Protein AF-C3J8Z2-F1 (afdb_monomer)

Secondary structure (DSSP, 8-state):
-------------------------------------TTS--EES-SEEEEETT--EEEEEEES---EEEEESTTSEEEEE-TT-SEEEEEE-SSEEEEEEEE-TT--EEEEEEEEEPPPPPPPGGGGB-SSPBBTTSSSB-TT--TTTB-EE-HHHHHHHHSSEEETTEEEE---HHHHHHHH--TTS-EESSS-EEEEEEEEEEEETTEEEEEEEEEEE-SSSEEEEEEEETSTT-EEEEEEEEEEE-TTS-EEEEEEEEEEE--TT----TTTTTTSHHHHHS--TT-EEEEEE---EE-TTT-TTSEETTTTEEEEEEEEEEEETTEEEEEEEEEESSEEEEEE-S-TTSBEE---EE-

Mean predicted aligned error: 11.26 Å

Sequence (363 aa):
MTQISRKKMRALLGIIFLIFCGILCSCDRGKPTPNEDGDSVIVLSESEITIRMGKDVQISLLEGKIHSHQVEPLDILSVTYAPDSKVIDIHPMKVGQCKVLFFNKEGIPTELRVLVVKRTLQPTALEYIAPYNIAHDGVSFDKSGFPENSALFSWSEAKDRFSEITIEGQRWHLPTFKEWTAVASEFPNVVYYGKKDTLRTCYEQVVINGVTVEGASEFFNTTVGITYAVRFKDTDYYSAWRYSYERYKDKVHKFDSRLVITARPIDLDLAISAERDLTRTDFWEQSSNLSRTVELPATGCVKMADSPNDVFKRGASGFYWASDLYEIAGGSYPNIFYFNSMYILPSYYKLPNDKFAVRLFKN

Structure (mmCIF, N/CA/C/O backbone):
data_AF-C3J8Z2-F1
#
_entry.id   AF-C3J8Z2-F1
#
loop_
_atom_site.group_PDB
_atom_site.id
_atom_site.type_symbol
_atom_site.label_atom_id
_atom_site.label_alt_id
_atom_site.label_comp_id
_atom_site.label_asym_id
_atom_site.label_entity_id
_atom_site.label_seq_id
_atom_site.pdbx_PDB_ins_code
_atom_site.Cartn_x
_atom_site.Cartn_y
_atom_site.Cartn_z
_atom_site.occupancy
_atom_site.B_iso_or_equiv
_atom_site.auth_seq_id
_atom_site.auth_comp_id
_atom_site.auth_asym_id
_atom_site.auth_atom_id
_atom_site.pdbx_PDB_model_num
ATOM 1 N N . MET A 1 1 ? -31.518 49.351 15.854 1.00 33.62 1 MET A N 1
ATOM 2 C CA . MET A 1 1 ? -32.449 49.812 16.906 1.00 33.62 1 MET A CA 1
ATOM 3 C C . MET A 1 1 ? -33.397 48.650 17.201 1.00 33.62 1 MET A C 1
ATOM 5 O O . MET A 1 1 ? -34.015 48.185 16.259 1.00 33.62 1 MET A O 1
ATOM 9 N N . THR A 1 2 ? -33.274 47.917 18.318 1.00 30.59 2 THR A N 1
ATOM 10 C CA . THR A 1 2 ? -33.749 48.250 19.693 1.00 30.59 2 THR A CA 1
ATOM 11 C C . THR A 1 2 ? -35.285 48.367 19.763 1.00 30.59 2 THR A C 1
ATOM 13 O O . THR A 1 2 ? -35.843 49.097 18.960 1.00 30.59 2 THR A O 1
ATOM 16 N N . GLN A 1 3 ? -36.025 47.731 20.686 1.00 28.47 3 GLN A N 1
ATOM 17 C CA . GLN A 1 3 ? -35.638 46.943 21.872 1.00 28.47 3 GLN A CA 1
ATOM 18 C C . GLN A 1 3 ? -36.786 46.014 22.342 1.00 28.47 3 GLN A C 1
ATOM 20 O O . GLN A 1 3 ? -37.947 46.226 22.010 1.00 28.47 3 GLN A O 1
ATOM 25 N N . ILE A 1 4 ? -36.457 45.018 23.169 1.00 32.91 4 ILE A N 1
ATOM 26 C CA . ILE A 1 4 ? -37.393 44.156 23.920 1.00 32.91 4 ILE A CA 1
ATOM 27 C C . ILE A 1 4 ? -38.090 44.949 25.044 1.00 32.91 4 ILE A C 1
ATOM 29 O O . ILE A 1 4 ? -37.399 45.671 25.759 1.00 32.91 4 ILE A O 1
ATOM 33 N N . SER A 1 5 ? -39.382 44.703 25.330 1.00 31.56 5 SER A N 1
ATOM 34 C CA . SER A 1 5 ? -39.892 44.730 26.723 1.00 31.56 5 SER A CA 1
ATOM 35 C C . SER A 1 5 ? -41.248 44.028 26.932 1.00 31.56 5 SER A C 1
ATOM 37 O O . SER A 1 5 ? -42.201 44.230 26.188 1.00 31.56 5 SER A O 1
ATOM 39 N N . ARG A 1 6 ? -41.34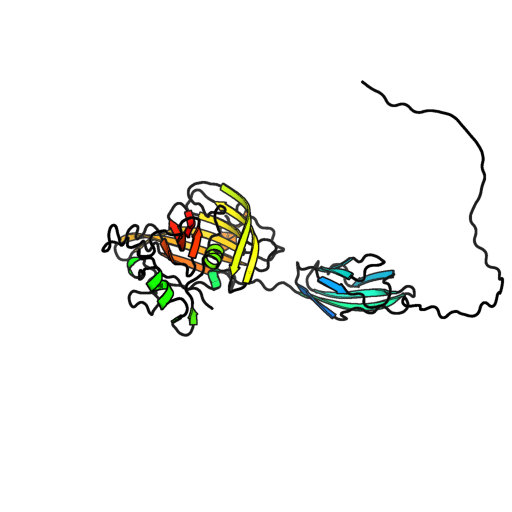2 43.237 28.011 1.00 31.83 6 ARG A N 1
ATOM 40 C CA . ARG A 1 6 ? -42.569 42.621 28.570 1.00 31.83 6 ARG A CA 1
ATOM 41 C C . ARG A 1 6 ? -43.274 43.598 29.531 1.00 31.83 6 ARG A C 1
ATOM 43 O O . ARG A 1 6 ? -42.544 44.270 30.258 1.00 31.83 6 ARG A O 1
ATOM 50 N N . LYS A 1 7 ? -44.611 43.500 29.733 1.00 30.66 7 LYS A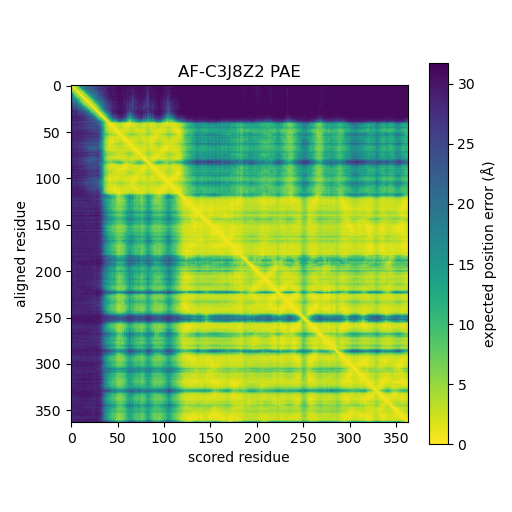 N 1
ATOM 51 C CA . LYS A 1 7 ? -45.252 43.282 31.077 1.00 30.66 7 LYS A CA 1
ATOM 52 C C . LYS A 1 7 ? -46.799 43.399 31.161 1.00 30.66 7 LYS A C 1
ATOM 54 O O . LYS A 1 7 ? -47.355 44.362 30.661 1.00 30.66 7 LYS A O 1
ATOM 59 N N . LYS A 1 8 ? -47.382 42.538 32.034 1.00 30.81 8 LYS A N 1
ATOM 60 C CA . LYS A 1 8 ? -48.656 42.647 32.824 1.00 30.81 8 LYS A CA 1
ATOM 61 C C . LYS A 1 8 ? -49.989 42.581 32.033 1.00 30.81 8 LYS A C 1
ATOM 63 O O . LYS A 1 8 ? -50.213 43.413 31.176 1.00 30.81 8 LYS A O 1
ATOM 68 N N . MET A 1 9 ? -50.934 41.664 32.300 1.00 27.33 9 MET A N 1
ATOM 69 C CA . MET A 1 9 ? -51.716 41.402 33.541 1.00 27.33 9 MET A CA 1
ATOM 70 C C . MET A 1 9 ? -52.273 39.946 33.546 1.00 27.33 9 MET A C 1
ATOM 72 O O . MET A 1 9 ? -52.472 39.396 32.474 1.00 27.33 9 MET A O 1
ATOM 76 N N . ARG A 1 10 ? -52.309 39.202 34.676 1.00 31.78 10 ARG A N 1
ATOM 77 C CA . ARG A 1 10 ? -53.434 39.011 35.653 1.00 31.78 10 ARG A CA 1
ATOM 78 C C . ARG A 1 10 ? -54.779 38.618 35.000 1.00 31.78 10 ARG A C 1
ATOM 80 O O . ARG A 1 10 ? -55.192 39.331 34.101 1.00 31.78 10 ARG A O 1
ATOM 87 N N . ALA A 1 11 ? -55.554 37.615 35.441 1.00 28.25 11 ALA A N 1
ATOM 88 C CA . ALA A 1 11 ? -55.462 36.580 36.502 1.00 28.25 11 ALA A CA 1
ATOM 89 C C . ALA A 1 11 ? -56.275 35.323 36.027 1.00 28.25 11 ALA A C 1
ATOM 91 O O . ALA A 1 11 ? -56.792 35.374 34.919 1.00 28.25 11 ALA A O 1
ATOM 92 N N . LEU A 1 12 ? -56.424 34.176 36.717 1.00 29.20 12 LEU A N 1
ATOM 93 C CA . LEU A 1 12 ? -57.155 33.984 37.987 1.00 29.20 12 LEU A CA 1
ATOM 94 C C . LEU A 1 12 ? -57.108 32.490 38.449 1.00 29.20 12 LEU A C 1
ATOM 96 O O . LEU A 1 12 ? -57.338 31.632 37.612 1.00 29.20 12 LEU A O 1
ATOM 100 N N . LEU A 1 13 ? -56.853 32.240 39.752 1.00 28.84 13 LEU A N 1
ATOM 101 C CA . LEU A 1 13 ? -57.129 31.053 40.628 1.00 28.84 13 LEU A CA 1
ATOM 102 C C . LEU A 1 13 ? -56.951 29.582 40.114 1.00 28.84 13 LEU A C 1
ATOM 104 O O . LEU A 1 13 ? -57.392 29.238 39.031 1.00 28.84 13 LEU A O 1
ATOM 108 N N . GLY A 1 14 ? -56.433 28.614 40.899 1.00 27.58 14 GLY A N 1
ATOM 109 C CA . GLY A 1 14 ? -55.800 28.676 42.233 1.00 27.58 14 GLY A CA 1
ATOM 110 C C . GLY A 1 14 ? -55.506 27.304 42.910 1.00 27.58 14 GLY A C 1
ATOM 111 O O . GLY A 1 14 ? -56.144 26.318 42.572 1.00 27.58 14 GLY A O 1
ATOM 112 N N . ILE A 1 15 ? -54.607 27.327 43.924 1.00 33.41 15 ILE A N 1
ATOM 113 C CA . ILE A 1 15 ? -54.641 26.573 45.223 1.00 33.41 15 ILE A CA 1
ATOM 114 C C . ILE A 1 15 ? -54.224 25.057 45.186 1.00 33.41 15 ILE A C 1
ATOM 116 O O . ILE A 1 15 ? -54.921 24.262 44.581 1.00 33.41 15 ILE A O 1
ATOM 120 N N . ILE A 1 16 ? -53.028 24.608 45.655 1.00 32.94 16 ILE A N 1
ATOM 121 C CA . ILE A 1 16 ? -52.527 24.341 47.057 1.00 32.94 16 ILE A CA 1
ATOM 122 C C . ILE A 1 16 ? -53.012 22.960 47.621 1.00 32.94 16 ILE A C 1
ATOM 124 O O . ILE A 1 16 ? -54.208 22.719 47.549 1.00 32.94 16 ILE A O 1
ATOM 128 N N . PHE A 1 17 ? -52.222 22.015 48.203 1.00 28.80 17 PHE A N 1
ATOM 129 C CA . PHE A 1 17 ? -50.785 21.941 48.613 1.00 28.80 17 PHE A CA 1
ATOM 130 C C . PHE A 1 17 ? -50.230 20.490 48.869 1.00 28.80 17 PHE A C 1
ATOM 132 O O . PHE A 1 17 ? -50.990 19.533 48.870 1.00 28.80 17 PHE A O 1
ATOM 139 N N . LEU A 1 18 ? -48.907 20.389 49.137 1.00 29.77 18 LEU A N 1
ATOM 140 C CA . LEU A 1 18 ? -48.082 19.393 49.897 1.00 29.77 18 LEU A CA 1
ATOM 141 C C . LEU A 1 18 ? -48.416 17.875 50.056 1.00 29.77 18 LEU A C 1
ATOM 143 O O . LEU A 1 18 ? -49.373 17.477 50.707 1.00 29.77 18 LEU A O 1
ATOM 147 N N . ILE A 1 19 ? -47.424 17.065 49.646 1.00 33.97 19 ILE A N 1
ATOM 148 C CA . ILE A 1 19 ? -46.736 15.926 50.324 1.00 33.97 19 ILE A CA 1
ATOM 149 C C . ILE A 1 19 ? -47.204 15.524 51.751 1.00 33.97 19 ILE A C 1
ATOM 151 O O . ILE A 1 19 ? -47.049 16.328 52.667 1.00 33.97 19 ILE A O 1
ATOM 155 N N . PHE A 1 20 ? -47.535 14.233 51.973 1.00 27.48 20 PHE A N 1
ATOM 156 C CA . PHE A 1 20 ? -46.858 13.336 52.952 1.00 27.48 20 PHE A CA 1
ATOM 157 C C . PHE A 1 20 ? -47.249 11.845 52.804 1.00 27.48 20 PHE A C 1
ATOM 159 O O . PHE A 1 20 ? -48.304 11.518 52.268 1.00 27.48 20 PHE A O 1
ATOM 166 N N . CYS A 1 21 ? -46.382 10.938 53.276 1.00 29.06 21 CYS A N 1
ATOM 167 C CA . CYS A 1 21 ? -46.578 9.479 53.271 1.00 29.06 21 CYS A CA 1
ATOM 168 C C . CYS A 1 21 ? -47.616 8.995 54.304 1.00 29.06 21 CYS A C 1
ATOM 170 O O . CYS A 1 21 ? -47.719 9.570 55.385 1.00 29.06 21 CYS A O 1
ATOM 172 N N . GLY A 1 22 ? -48.270 7.854 54.045 1.00 27.06 22 GLY A N 1
ATOM 173 C CA . GLY A 1 22 ? -49.059 7.138 55.058 1.00 27.06 22 GLY A CA 1
ATOM 174 C C . GLY A 1 22 ? -49.849 5.949 54.503 1.00 27.06 22 GLY A C 1
ATOM 175 O O . GLY A 1 22 ? -50.808 6.133 53.763 1.00 27.06 22 GLY A O 1
ATOM 176 N N . ILE A 1 23 ? -49.449 4.730 54.870 1.00 35.28 23 ILE A N 1
ATOM 177 C CA . ILE A 1 23 ? -50.146 3.473 54.545 1.00 35.28 23 ILE A CA 1
ATOM 178 C C . ILE A 1 23 ? -51.512 3.430 55.246 1.00 35.28 23 ILE A C 1
ATOM 180 O O . ILE A 1 23 ? -51.562 3.696 56.443 1.00 35.28 23 ILE A O 1
ATOM 184 N N . LEU A 1 24 ? -52.569 2.974 54.559 1.00 28.28 24 LEU A N 1
ATOM 185 C CA . LEU A 1 24 ? -53.596 2.094 55.143 1.00 28.28 24 LEU A CA 1
ATOM 186 C C . LEU A 1 24 ? -54.423 1.383 54.057 1.00 28.28 24 LEU A C 1
ATOM 188 O O . LEU A 1 24 ? -54.557 1.860 52.933 1.00 28.28 24 LEU A O 1
ATOM 192 N N . CYS A 1 25 ? -54.912 0.192 54.395 1.00 29.77 25 CYS A N 1
ATOM 193 C CA . CYS A 1 25 ? -55.429 -0.798 53.454 1.00 29.77 25 CYS A CA 1
ATOM 194 C C . CYS A 1 25 ? -56.763 -0.413 52.796 1.00 29.77 25 CYS A C 1
ATOM 196 O O . CYS A 1 25 ? -57.687 0.032 53.472 1.00 29.77 25 CYS A O 1
ATOM 198 N N . SER A 1 26 ? -56.930 -0.806 51.532 1.00 27.75 26 SER A N 1
ATOM 199 C CA . SER A 1 26 ? -58.215 -1.318 51.052 1.00 27.75 26 SER A CA 1
ATOM 200 C C . SER A 1 26 ? -57.968 -2.589 50.248 1.00 27.75 26 SER A C 1
ATOM 202 O O . SER A 1 26 ? -57.207 -2.584 49.282 1.00 27.75 26 SER A O 1
ATOM 204 N N . CYS A 1 27 ? -58.563 -3.694 50.689 1.00 31.28 27 CYS A N 1
ATOM 205 C CA . CYS A 1 27 ? -58.529 -4.950 49.957 1.00 31.28 27 CYS A CA 1
ATOM 206 C C . CYS A 1 27 ? -59.578 -4.903 48.849 1.00 31.28 27 CYS A C 1
ATOM 208 O O . CYS A 1 27 ? -60.759 -4.763 49.161 1.00 31.28 27 CYS A O 1
ATOM 210 N N . ASP A 1 28 ? -59.186 -5.174 47.607 1.00 30.66 28 ASP A N 1
ATOM 211 C CA . ASP A 1 28 ? -60.115 -5.801 46.671 1.00 30.66 28 ASP A CA 1
ATOM 212 C C . ASP A 1 28 ? -59.445 -6.973 45.947 1.00 30.66 28 ASP A C 1
ATOM 214 O O . ASP A 1 28 ? -58.302 -6.892 45.492 1.00 30.66 28 ASP A O 1
ATOM 218 N N . ARG A 1 29 ? -60.145 -8.108 45.904 1.00 38.06 29 ARG A N 1
ATOM 219 C CA . ARG A 1 29 ? -59.649 -9.369 45.340 1.00 38.06 29 ARG A CA 1
ATOM 220 C C . ARG A 1 29 ? -60.007 -9.448 43.859 1.00 38.06 29 ARG A C 1
ATOM 222 O O . ARG A 1 29 ? -60.793 -10.296 43.437 1.00 38.06 29 ARG A O 1
ATOM 229 N N . GLY A 1 30 ? -59.358 -8.607 43.059 1.00 33.12 30 GLY A N 1
ATOM 230 C CA . GLY A 1 30 ? -59.193 -8.888 41.635 1.00 33.12 30 GLY A CA 1
ATOM 231 C C . GLY A 1 30 ? -58.357 -10.159 41.459 1.00 33.12 30 GLY A C 1
ATOM 232 O O . GLY A 1 30 ? -57.311 -10.306 42.090 1.00 33.12 30 GLY A O 1
ATOM 233 N N . LYS A 1 31 ? -58.819 -11.103 40.629 1.00 32.78 31 LYS A N 1
ATOM 234 C CA . LYS A 1 31 ? -58.014 -12.277 40.245 1.00 32.78 31 LYS A CA 1
ATOM 235 C C . LYS A 1 31 ? -56.686 -11.793 39.645 1.00 32.78 31 LYS A C 1
ATOM 237 O O . LYS A 1 31 ? -56.739 -10.866 38.836 1.00 32.78 31 LYS A O 1
ATOM 242 N N . PRO A 1 32 ? -55.539 -12.432 39.935 1.00 33.38 32 PRO A N 1
ATOM 243 C CA . PRO A 1 32 ? -54.343 -12.174 39.156 1.00 33.38 32 PRO A CA 1
ATOM 244 C C . PRO A 1 32 ? -54.605 -12.650 37.724 1.00 33.38 32 PRO A C 1
ATOM 246 O O . PRO A 1 32 ? -54.663 -13.849 37.448 1.00 33.38 32 PRO A O 1
ATOM 249 N N . THR A 1 33 ? -54.762 -11.702 36.802 1.00 38.16 33 THR A N 1
ATOM 250 C CA . THR A 1 33 ? -54.244 -11.906 35.451 1.00 38.16 33 THR A CA 1
ATOM 251 C C . THR A 1 33 ? -52.778 -12.307 35.595 1.00 38.16 33 THR A C 1
ATOM 253 O O . THR A 1 33 ? -52.087 -11.699 36.420 1.00 38.16 33 THR A O 1
ATOM 256 N N . PRO A 1 34 ? -52.282 -13.315 34.860 1.00 35.78 34 PRO A N 1
ATOM 257 C CA . PRO A 1 34 ? -50.853 -13.562 34.845 1.00 35.78 34 PRO A CA 1
ATOM 258 C C . PRO A 1 34 ? -50.188 -12.284 34.330 1.00 35.78 34 PRO A C 1
ATOM 260 O O . PRO A 1 34 ? -50.445 -11.870 33.200 1.00 35.78 34 PRO A O 1
ATOM 263 N N . ASN A 1 35 ? -49.370 -11.638 35.164 1.00 39.84 35 ASN A N 1
ATOM 264 C CA . ASN A 1 35 ? -48.375 -10.729 34.623 1.00 39.84 35 ASN A CA 1
ATOM 265 C C . ASN A 1 35 ? -47.487 -11.595 33.730 1.00 39.84 35 ASN A C 1
ATOM 267 O O . ASN A 1 35 ? -46.798 -12.489 34.226 1.00 39.84 35 ASN A O 1
ATOM 271 N N . GLU A 1 36 ? -47.493 -11.317 32.431 1.00 45.09 36 GLU A N 1
ATOM 272 C CA . GLU A 1 36 ? -46.404 -11.697 31.537 1.00 45.09 36 GLU A CA 1
ATOM 273 C C . GLU A 1 36 ? -45.188 -10.842 31.921 1.00 45.09 36 GLU A C 1
ATOM 275 O O . GLU A 1 36 ? -44.833 -9.878 31.247 1.00 45.09 36 GLU A O 1
ATOM 280 N N . ASP A 1 37 ? -44.605 -11.139 33.087 1.00 51.03 37 ASP A N 1
ATOM 281 C CA . ASP A 1 37 ? -43.550 -10.340 33.706 1.00 51.03 37 ASP A CA 1
ATOM 282 C C . ASP A 1 37 ? -42.183 -10.675 33.094 1.00 51.03 37 ASP A C 1
ATOM 284 O O . ASP A 1 37 ? -41.262 -11.183 33.743 1.00 51.03 37 ASP A O 1
ATOM 288 N N . GLY A 1 38 ? -42.074 -10.400 31.791 1.00 54.38 38 GLY A N 1
ATOM 289 C CA . GLY A 1 38 ? -40.869 -10.588 30.985 1.00 54.38 38 GLY A CA 1
ATOM 290 C C . GLY A 1 38 ? -39.671 -9.751 31.444 1.00 54.38 38 GLY A C 1
ATOM 291 O O . GLY A 1 38 ? -38.575 -9.965 30.946 1.00 54.38 38 GLY A O 1
ATOM 292 N N . ASP A 1 39 ? -39.855 -8.849 32.414 1.00 61.91 39 ASP A N 1
ATOM 293 C CA . ASP A 1 39 ? -38.800 -8.051 33.053 1.00 61.91 39 ASP A CA 1
ATOM 294 C C . ASP A 1 39 ? -38.027 -8.816 34.150 1.00 61.91 39 ASP A C 1
ATOM 296 O O . ASP A 1 39 ? -37.066 -8.285 34.711 1.00 61.91 39 ASP A O 1
ATOM 300 N N . SER A 1 40 ? -38.436 -10.044 34.488 1.00 70.31 40 SER A N 1
ATOM 301 C CA . SER A 1 40 ? -37.844 -10.828 35.585 1.00 70.31 40 SER A CA 1
ATOM 302 C C . SER A 1 40 ? -36.481 -11.457 35.257 1.00 70.31 40 SER A C 1
ATOM 304 O O . SER A 1 40 ? -35.662 -11.610 36.162 1.00 70.31 40 SER A O 1
ATOM 306 N N . VAL A 1 41 ? -36.175 -11.764 33.992 1.00 87.06 41 VAL A N 1
ATOM 307 C CA . VAL A 1 41 ? -34.903 -12.400 33.589 1.00 87.06 41 VAL A CA 1
ATOM 308 C C . VAL A 1 41 ? -34.272 -11.637 32.428 1.00 87.06 41 VAL A C 1
ATOM 310 O O . VAL A 1 41 ? -34.895 -11.473 31.387 1.00 87.06 41 VAL A O 1
ATOM 313 N N . ILE A 1 42 ? -33.026 -11.187 32.597 1.00 92.00 42 ILE A N 1
ATOM 314 C CA . ILE A 1 42 ? -32.207 -10.633 31.509 1.00 92.00 42 ILE A CA 1
ATOM 315 C C . ILE A 1 42 ? -31.508 -11.801 30.812 1.00 92.00 42 ILE A C 1
ATOM 317 O O . ILE A 1 42 ? -30.798 -12.573 31.453 1.00 92.00 42 ILE A O 1
ATOM 321 N N . VAL A 1 43 ? -31.675 -11.909 29.495 1.00 93.50 43 VAL A N 1
ATOM 322 C CA . VAL A 1 43 ? -30.958 -12.886 28.665 1.00 93.50 43 VAL A CA 1
ATOM 323 C C . VAL A 1 43 ? -30.170 -12.133 27.602 1.00 93.50 43 VAL A C 1
ATOM 325 O O . VAL A 1 43 ? -30.741 -11.420 26.779 1.00 93.50 43 VAL A O 1
ATOM 328 N N . LEU A 1 44 ? -28.848 -12.286 27.621 1.00 95.25 44 LEU A N 1
ATOM 329 C CA . LEU A 1 44 ? -27.936 -11.710 26.633 1.00 95.25 44 LEU A CA 1
ATOM 330 C C . LEU A 1 44 ? -27.675 -12.708 25.499 1.00 95.25 44 LEU A C 1
ATOM 332 O O . LEU A 1 44 ? -27.745 -13.918 25.706 1.00 95.25 44 LEU A O 1
ATOM 336 N N . SER A 1 45 ? -27.316 -12.211 24.313 1.00 94.94 45 SER A N 1
ATOM 337 C CA . SER A 1 45 ? -26.860 -13.058 23.203 1.00 94.94 45 SER A CA 1
ATOM 338 C C . SER A 1 45 ? -25.533 -13.757 23.488 1.00 94.94 45 SER A C 1
ATOM 340 O O . SER A 1 45 ? -25.273 -14.809 22.922 1.00 94.94 45 SER A O 1
ATOM 342 N N . GLU A 1 46 ? -24.711 -13.174 24.362 1.00 95.06 46 GLU A N 1
ATOM 343 C CA . GLU A 1 46 ? -23.387 -13.665 24.739 1.00 95.06 46 GLU A CA 1
ATOM 344 C C . GLU A 1 46 ? -23.222 -13.580 26.260 1.00 95.06 46 GLU A C 1
ATOM 346 O O . GLU A 1 46 ? -23.645 -12.601 26.876 1.00 95.06 46 GLU A O 1
ATOM 351 N N . SER A 1 47 ? -22.569 -14.575 26.868 1.00 93.12 47 SER A N 1
ATOM 352 C CA . SER A 1 47 ? -22.140 -14.520 28.281 1.00 93.12 47 SER A CA 1
ATOM 353 C C . SER A 1 47 ? -20.652 -14.191 28.443 1.00 93.12 47 SER A C 1
ATOM 355 O O . SER A 1 47 ? -20.207 -13.819 29.531 1.00 93.12 47 SER A O 1
ATOM 357 N N . GLU A 1 48 ? -19.877 -14.286 27.360 1.00 96.88 48 GLU A N 1
ATOM 358 C CA . GLU A 1 48 ? -18.452 -13.979 27.335 1.00 96.88 48 GLU A CA 1
ATOM 359 C C . GLU A 1 48 ? -18.033 -13.482 25.948 1.00 96.88 48 GLU A C 1
ATOM 361 O O . GLU A 1 48 ? -18.341 -14.117 24.944 1.00 96.88 48 GLU A O 1
ATOM 366 N N . ILE A 1 49 ? -17.323 -12.353 25.883 1.00 96.12 49 ILE A N 1
ATOM 367 C CA . ILE A 1 49 ? -16.844 -11.762 24.625 1.00 96.12 49 ILE A CA 1
ATOM 368 C C . ILE A 1 49 ? -15.377 -11.331 24.718 1.00 96.12 49 ILE A C 1
ATOM 370 O O . ILE A 1 49 ? -14.887 -10.902 25.764 1.00 96.12 49 ILE A O 1
ATOM 374 N N . THR A 1 50 ? -14.670 -11.400 23.588 1.00 94.50 50 THR A N 1
ATOM 375 C CA . THR A 1 50 ? -13.333 -10.809 23.433 1.00 94.50 50 THR A CA 1
ATOM 376 C C . THR A 1 50 ? -13.407 -9.611 22.493 1.00 94.50 50 THR A C 1
ATOM 378 O O . THR A 1 50 ? -13.747 -9.755 21.320 1.00 94.50 50 THR A O 1
ATOM 381 N N . ILE A 1 51 ? -13.061 -8.430 23.000 1.00 90.69 51 ILE A N 1
ATOM 382 C CA . ILE A 1 51 ? -13.089 -7.161 22.267 1.00 90.69 51 ILE A CA 1
ATOM 383 C C . ILE A 1 51 ? -11.655 -6.757 21.913 1.00 90.69 51 ILE A C 1
ATOM 385 O O . ILE A 1 51 ? -10.743 -6.888 22.729 1.00 90.69 51 ILE A O 1
ATOM 389 N N . ARG A 1 52 ? -11.430 -6.245 20.699 1.00 87.25 52 ARG A N 1
ATOM 390 C CA . ARG A 1 52 ? -10.142 -5.640 20.324 1.00 87.25 52 ARG A CA 1
ATOM 391 C C . ARG A 1 52 ? -10.154 -4.157 20.671 1.00 87.25 52 ARG A C 1
ATOM 393 O O . ARG A 1 52 ? -11.113 -3.462 20.351 1.00 87.25 52 ARG A O 1
ATOM 400 N N . MET A 1 53 ? -9.073 -3.672 21.272 1.00 86.06 53 MET A N 1
ATOM 401 C CA . MET A 1 53 ? -8.894 -2.251 21.568 1.00 86.06 53 MET A CA 1
ATOM 402 C C . MET A 1 53 ? -9.102 -1.389 20.307 1.00 86.06 53 MET A C 1
ATOM 404 O O . MET A 1 53 ? -8.571 -1.715 19.243 1.00 86.06 53 MET A O 1
ATOM 408 N N . GLY A 1 54 ? -9.904 -0.326 20.427 1.00 76.81 54 GLY A N 1
ATOM 409 C CA . GLY A 1 54 ? -10.291 0.554 19.317 1.00 76.81 54 GLY A CA 1
ATOM 410 C C . GLY A 1 54 ? -11.445 0.050 18.438 1.00 76.81 54 GLY A C 1
ATOM 411 O O . GLY A 1 54 ? -11.732 0.678 17.423 1.00 76.81 54 GLY A O 1
ATOM 412 N N . LYS A 1 55 ? -12.106 -1.065 18.787 1.00 83.25 55 LYS A N 1
ATOM 413 C CA . LYS A 1 55 ? -13.285 -1.572 18.070 1.00 83.25 55 LYS A CA 1
ATOM 414 C C . LYS A 1 55 ? -14.481 -1.744 19.005 1.00 83.25 55 LYS A C 1
ATOM 416 O O . LYS A 1 55 ? -14.471 -2.627 19.860 1.00 83.25 55 LYS A O 1
ATOM 421 N N . ASP A 1 56 ? -15.523 -0.961 18.760 1.00 89.56 56 ASP A N 1
ATOM 422 C CA . ASP A 1 56 ? -16.820 -1.106 19.419 1.00 89.56 56 ASP A CA 1
ATOM 423 C C . ASP A 1 56 ? -17.495 -2.437 19.057 1.00 89.56 56 ASP A C 1
ATOM 425 O O . ASP A 1 56 ? -17.330 -2.970 17.951 1.00 89.56 56 ASP A O 1
ATOM 429 N N . VAL A 1 57 ? -18.263 -2.979 20.002 1.00 93.00 57 VAL A N 1
ATOM 430 C CA . VAL A 1 57 ? -19.016 -4.228 19.842 1.00 93.00 57 VAL A CA 1
ATOM 431 C C . VAL A 1 57 ? -20.450 -4.026 20.308 1.00 93.00 57 VAL A C 1
ATOM 433 O O . VAL A 1 57 ? -20.691 -3.474 21.376 1.00 93.00 57 VAL A O 1
ATOM 436 N N . GLN A 1 58 ? -21.395 -4.526 19.516 1.00 94.88 58 GLN A N 1
ATOM 437 C CA . GLN A 1 58 ? -22.802 -4.617 19.882 1.00 94.88 58 GLN A CA 1
ATOM 438 C C . GLN A 1 58 ? -23.141 -6.054 20.273 1.00 94.88 58 GLN A C 1
ATOM 440 O O . GLN A 1 58 ? -22.812 -6.989 19.541 1.00 94.88 58 GLN A O 1
ATOM 445 N N . ILE A 1 59 ? -23.829 -6.225 21.402 1.00 95.19 59 ILE A N 1
ATOM 446 C CA . ILE A 1 59 ? -24.490 -7.484 21.775 1.00 95.19 59 ILE A CA 1
ATOM 447 C C . ILE A 1 59 ? -25.999 -7.262 21.894 1.00 95.19 59 ILE A C 1
ATOM 449 O O . ILE A 1 59 ? -26.458 -6.127 22.042 1.00 95.19 59 ILE A O 1
ATOM 453 N N . SER A 1 60 ? -26.779 -8.341 21.816 1.00 95.19 60 SER A N 1
ATOM 454 C CA . SER A 1 60 ? -28.240 -8.256 21.884 1.00 95.19 60 SER A CA 1
ATOM 455 C C . SER A 1 60 ? -28.789 -8.642 23.256 1.00 95.19 60 SER A C 1
ATOM 457 O O . SER A 1 60 ? -28.375 -9.635 23.850 1.00 95.19 60 SER A O 1
ATOM 459 N N . LEU A 1 61 ? -29.782 -7.888 23.718 1.00 93.94 61 LEU A N 1
ATOM 460 C CA . LEU A 1 61 ? -30.681 -8.253 24.807 1.00 93.94 61 LEU A CA 1
ATOM 461 C C . LEU A 1 61 ? -31.832 -9.078 24.212 1.00 93.94 61 LEU A C 1
ATOM 463 O O . LEU A 1 61 ? -32.708 -8.550 23.521 1.00 93.94 61 LEU A O 1
ATOM 467 N N . LEU A 1 62 ? -31.799 -10.390 24.430 1.00 92.94 62 LEU A N 1
ATOM 468 C CA . LEU A 1 62 ? -32.788 -11.328 23.901 1.00 92.94 62 LEU A CA 1
ATOM 469 C C . LEU A 1 62 ? -34.109 -11.211 24.672 1.00 92.94 62 LEU A C 1
ATOM 471 O O . LEU A 1 62 ? -35.162 -11.027 24.055 1.00 92.94 62 LEU A O 1
ATOM 475 N N . GLU A 1 63 ? -34.032 -11.228 26.003 1.00 91.50 63 GLU A N 1
ATOM 476 C CA . GLU A 1 63 ? -35.160 -11.167 26.944 1.00 91.50 63 GLU A CA 1
ATOM 477 C C . GLU A 1 63 ? -34.815 -10.257 28.136 1.00 91.50 63 GLU A C 1
ATOM 479 O O . GLU A 1 63 ? -33.636 -10.017 28.412 1.00 91.50 63 GLU A O 1
ATOM 484 N N . GLY A 1 64 ? -35.832 -9.755 28.843 1.00 89.44 64 GLY A N 1
ATOM 485 C CA . GLY A 1 64 ? -35.657 -8.868 29.995 1.00 89.44 64 GLY A CA 1
ATOM 486 C C . GLY A 1 64 ? -35.529 -7.383 29.671 1.00 89.44 64 GLY A C 1
ATOM 487 O O . GLY A 1 64 ? -35.522 -6.959 28.513 1.00 89.44 64 GLY A O 1
ATOM 488 N N . LYS A 1 65 ? -35.387 -6.588 30.739 1.00 91.00 65 LYS A N 1
ATOM 489 C CA . LYS A 1 65 ? -35.149 -5.141 30.686 1.00 91.00 65 LYS A CA 1
ATOM 490 C C . LYS A 1 65 ? -34.072 -4.714 31.677 1.00 91.00 65 LYS A C 1
ATOM 492 O O . LYS A 1 65 ? -34.210 -4.887 32.892 1.00 91.00 65 LYS A O 1
ATOM 497 N N . ILE A 1 66 ? -33.013 -4.101 31.156 1.00 91.75 66 ILE A N 1
ATOM 498 C CA . ILE A 1 66 ? -31.881 -3.620 31.950 1.00 91.75 66 ILE A CA 1
ATOM 499 C C . ILE A 1 66 ? -32.277 -2.324 32.665 1.00 91.75 66 ILE A C 1
ATOM 501 O O . ILE A 1 66 ? -32.509 -1.295 32.031 1.00 91.75 66 ILE A O 1
ATOM 505 N N . HIS A 1 67 ? -32.329 -2.371 33.993 1.00 91.56 67 HIS A N 1
ATOM 506 C CA . HIS A 1 67 ? -32.661 -1.223 34.838 1.00 91.56 67 HIS A CA 1
ATOM 507 C C . HIS A 1 67 ? -31.415 -0.432 35.250 1.00 91.56 67 HIS A C 1
ATOM 509 O O . HIS A 1 67 ? -31.440 0.798 35.284 1.00 91.56 67 HIS A O 1
ATOM 515 N N . SER A 1 68 ? -30.305 -1.121 35.508 1.00 93.12 68 SER A N 1
ATOM 516 C CA . SER A 1 68 ? -28.991 -0.514 35.728 1.00 93.12 68 SER A CA 1
ATOM 517 C C . SER A 1 68 ? -27.876 -1.474 35.312 1.00 93.12 68 SER A C 1
ATOM 519 O O . SER A 1 68 ? -28.120 -2.649 35.027 1.00 93.12 68 SER A O 1
ATOM 521 N N . HIS A 1 69 ? -26.641 -0.978 35.268 1.00 95.25 69 HIS A N 1
ATOM 522 C CA . HIS A 1 69 ? -25.463 -1.800 35.017 1.00 95.25 69 HIS A CA 1
ATOM 523 C C . HIS A 1 69 ? -24.277 -1.345 35.876 1.00 95.25 69 HIS A C 1
ATOM 525 O O . HIS A 1 69 ? -24.248 -0.214 36.364 1.00 95.25 69 HIS A O 1
ATOM 531 N N . GLN A 1 70 ? -23.288 -2.221 36.034 1.00 96.19 70 GLN A N 1
ATOM 532 C CA . GLN A 1 70 ? -22.018 -1.933 36.695 1.00 96.19 70 GLN A CA 1
ATOM 533 C C . GLN A 1 70 ? -20.872 -2.606 35.931 1.00 96.19 70 GLN A C 1
ATOM 535 O O . GLN A 1 70 ? -20.985 -3.770 35.554 1.00 96.19 70 GLN A O 1
ATOM 540 N N . VAL A 1 71 ? -19.764 -1.890 35.724 1.00 96.62 71 VAL A N 1
ATOM 541 C CA . VAL A 1 71 ? -18.546 -2.408 35.079 1.00 96.62 71 VAL A CA 1
ATOM 542 C C . VAL A 1 71 ? -17.453 -2.581 36.135 1.00 96.62 71 VAL A C 1
ATOM 544 O O . VAL A 1 71 ? -17.155 -1.646 36.879 1.00 96.62 71 VAL A O 1
ATOM 547 N N . GLU A 1 72 ? -16.844 -3.766 36.205 1.00 95.50 72 GLU A N 1
ATOM 548 C CA . GLU A 1 72 ? -15.768 -4.082 37.151 1.00 95.50 72 GLU A CA 1
ATOM 549 C C . GLU A 1 72 ? -14.526 -4.635 36.419 1.00 95.50 72 GLU A C 1
ATOM 551 O O . GLU A 1 72 ? -14.588 -5.767 35.930 1.00 95.50 72 GLU A O 1
ATOM 556 N N . PRO A 1 73 ? -13.387 -3.908 36.370 1.00 95.81 73 PRO A N 1
ATOM 557 C CA . PRO A 1 73 ? -13.185 -2.507 36.761 1.00 95.81 73 PRO A CA 1
ATOM 558 C C . PRO A 1 73 ? -13.691 -1.501 35.707 1.00 95.81 73 PRO A C 1
ATOM 560 O O . PRO A 1 73 ? -13.652 -1.751 34.504 1.00 95.81 73 PRO A O 1
ATOM 563 N N . LEU A 1 74 ? -14.118 -0.325 36.179 1.00 92.50 74 LEU A N 1
ATOM 564 C CA . LEU A 1 74 ? -14.758 0.729 35.378 1.00 92.50 74 LEU A CA 1
ATOM 565 C C . LEU A 1 74 ? -13.843 1.387 34.323 1.00 92.50 74 LEU A C 1
ATOM 567 O O . LEU A 1 74 ? -14.338 2.035 33.410 1.00 92.50 74 LEU A O 1
ATOM 571 N N . ASP A 1 75 ? -12.519 1.249 34.428 1.00 93.50 75 ASP A N 1
ATOM 572 C CA . ASP A 1 75 ? -11.565 1.869 33.497 1.00 93.50 75 ASP A CA 1
ATOM 573 C C . ASP A 1 75 ? -11.281 1.031 32.235 1.00 93.50 75 ASP A C 1
ATOM 575 O O . ASP A 1 75 ? -10.529 1.479 31.370 1.00 93.50 75 ASP A O 1
ATOM 579 N N . ILE A 1 76 ? -11.864 -0.170 32.119 1.00 92.81 76 ILE A N 1
ATOM 580 C CA . ILE A 1 76 ? -11.641 -1.082 30.984 1.00 92.81 76 ILE A CA 1
ATOM 581 C C . ILE A 1 76 ? -12.604 -0.851 29.820 1.00 92.81 76 ILE A C 1
ATOM 583 O O . ILE A 1 76 ? -12.179 -0.960 28.667 1.00 92.81 76 ILE A O 1
ATOM 587 N N . LEU A 1 77 ? -13.867 -0.506 30.080 1.00 95.06 77 LEU A N 1
ATOM 588 C CA . LEU A 1 77 ? -14.850 -0.239 29.029 1.00 95.06 77 LEU A CA 1
ATOM 589 C C . LEU A 1 77 ? -15.986 0.677 29.494 1.00 95.06 77 LEU A C 1
ATOM 591 O O . LEU A 1 77 ? -16.253 0.820 30.686 1.00 95.06 77 LEU A O 1
ATOM 595 N N . SER A 1 78 ? -16.677 1.247 28.514 1.00 95.00 78 SER A N 1
ATOM 596 C CA . SER A 1 78 ? -17.948 1.954 28.651 1.00 95.00 78 SER A CA 1
ATOM 597 C C . SER A 1 78 ? -19.065 1.100 28.042 1.00 95.00 78 SER A C 1
ATOM 599 O O . SER A 1 78 ? -18.846 0.406 27.048 1.00 95.00 78 SER A O 1
ATOM 601 N N . VAL A 1 79 ? -20.259 1.147 28.634 1.00 95.56 79 VAL A N 1
ATOM 602 C CA . VAL A 1 79 ? -21.460 0.469 28.127 1.00 95.56 79 VAL A CA 1
ATOM 603 C C . VAL A 1 79 ? -22.561 1.499 27.945 1.00 95.56 79 VAL A C 1
ATOM 605 O O . VAL A 1 79 ? -22.847 2.270 28.862 1.00 95.56 79 VAL A O 1
ATOM 608 N N . THR A 1 80 ? -23.212 1.495 26.785 1.00 93.38 80 THR A N 1
ATOM 609 C CA . THR A 1 80 ? -24.416 2.293 26.551 1.00 93.38 80 THR A CA 1
ATOM 610 C C . THR A 1 80 ? -25.542 1.429 25.985 1.00 93.38 80 THR A C 1
ATOM 612 O O . THR A 1 80 ? -25.322 0.456 25.273 1.00 93.38 80 THR A O 1
ATOM 615 N N . TYR A 1 81 ? -26.775 1.738 26.377 1.00 91.06 81 TYR A N 1
ATOM 616 C CA . TYR A 1 81 ? -27.997 1.133 25.850 1.00 91.06 81 TYR A CA 1
ATOM 617 C C . TYR A 1 81 ? -29.140 2.133 26.047 1.00 91.06 81 TYR A C 1
ATOM 619 O O . TYR A 1 81 ? -29.137 2.906 27.009 1.00 91.06 81 TYR A O 1
ATOM 627 N N . ALA A 1 82 ? -30.130 2.131 25.154 1.00 85.44 82 ALA A N 1
ATOM 628 C CA . ALA A 1 82 ? -31.375 2.860 25.396 1.00 85.44 82 ALA A CA 1
ATOM 629 C C . ALA A 1 82 ? -32.362 1.971 26.186 1.00 85.44 82 ALA A C 1
ATOM 631 O O . ALA A 1 82 ? -32.360 0.759 25.969 1.00 85.44 82 ALA A O 1
ATOM 632 N N . PRO A 1 83 ? -33.236 2.526 27.053 1.00 72.31 83 PRO A N 1
ATOM 633 C CA . PRO A 1 83 ? -34.104 1.738 27.944 1.00 72.31 83 PRO A CA 1
ATOM 634 C C . PRO A 1 83 ? -35.038 0.720 27.271 1.00 72.31 83 PRO A C 1
ATOM 636 O O . PRO A 1 83 ? -35.487 -0.213 27.933 1.00 72.31 83 PRO A O 1
ATOM 639 N N . ASP A 1 84 ? -35.333 0.903 25.982 1.00 77.94 84 ASP A N 1
ATOM 640 C CA . ASP A 1 84 ? -36.190 0.025 25.174 1.00 77.94 84 ASP A CA 1
ATOM 641 C C . ASP A 1 84 ? -35.437 -0.578 23.964 1.00 77.94 84 ASP A C 1
ATOM 643 O O . ASP A 1 84 ? -36.043 -1.144 23.054 1.00 77.94 84 ASP A O 1
ATOM 647 N N . SER A 1 85 ? -34.104 -0.447 23.930 1.00 83.25 85 SER A N 1
ATOM 648 C CA . SER A 1 85 ? -33.245 -1.044 22.903 1.00 83.25 85 SER A CA 1
ATOM 649 C C . SER A 1 85 ? -32.958 -2.509 23.220 1.00 83.25 85 SER A C 1
ATOM 651 O O . SER A 1 85 ? -32.593 -2.849 24.344 1.00 83.25 85 SER A O 1
ATOM 653 N N . LYS A 1 86 ? -33.020 -3.367 22.195 1.00 91.19 86 LYS A N 1
ATOM 654 C CA . LYS A 1 86 ? -32.458 -4.726 22.255 1.00 91.19 86 LYS A CA 1
ATOM 655 C C . LYS A 1 86 ? -30.959 -4.785 21.938 1.00 91.19 86 LYS A C 1
ATOM 657 O O . LYS A 1 86 ? -30.410 -5.874 21.862 1.00 91.19 86 LYS A O 1
ATOM 662 N N . VAL A 1 87 ? -30.301 -3.645 21.749 1.00 93.88 87 VAL A N 1
ATOM 663 C CA . VAL A 1 87 ? -28.864 -3.524 21.464 1.00 93.88 87 VAL A CA 1
ATOM 664 C C . VAL A 1 87 ? -28.163 -2.840 22.632 1.00 93.88 87 VAL A C 1
ATOM 666 O O . VAL A 1 87 ? -28.642 -1.815 23.129 1.00 93.88 87 VAL A O 1
ATOM 669 N N . ILE A 1 88 ? -27.035 -3.423 23.036 1.00 95.19 88 ILE A N 1
ATOM 670 C CA . ILE A 1 88 ? -26.102 -2.904 24.034 1.00 95.19 88 ILE A CA 1
ATOM 671 C C . ILE A 1 88 ? -24.784 -2.615 23.313 1.00 95.19 88 ILE A C 1
ATOM 673 O O . ILE A 1 88 ? -24.156 -3.536 22.785 1.00 95.19 88 ILE A O 1
ATOM 677 N N . ASP A 1 89 ? -24.375 -1.353 23.303 1.00 95.31 89 ASP A N 1
ATOM 678 C CA . ASP A 1 89 ? -23.116 -0.879 22.739 1.00 95.31 89 ASP A CA 1
ATOM 679 C C . ASP A 1 89 ? -22.012 -0.935 23.803 1.00 95.31 89 ASP A C 1
ATOM 681 O O . ASP A 1 89 ? -22.168 -0.432 24.920 1.00 95.31 89 ASP A O 1
ATOM 685 N N . ILE A 1 90 ? -20.886 -1.560 23.460 1.00 95.50 90 ILE A N 1
ATOM 686 C CA . ILE A 1 90 ? -19.738 -1.750 24.346 1.00 95.50 90 ILE A CA 1
ATOM 687 C C . ILE A 1 90 ? -18.506 -1.117 23.701 1.00 95.50 90 ILE A C 1
ATOM 689 O O . ILE A 1 90 ? -18.020 -1.577 22.665 1.00 95.50 90 ILE A O 1
ATOM 693 N N . HIS A 1 91 ? -17.986 -0.083 24.359 1.00 94.12 91 HIS A N 1
ATOM 694 C CA . HIS A 1 91 ? -16.844 0.706 23.911 1.00 94.12 91 HIS A CA 1
ATOM 695 C C . HIS A 1 91 ? -15.608 0.338 24.748 1.00 94.12 91 HIS A C 1
ATOM 697 O O . HIS A 1 91 ? -15.556 0.685 25.934 1.00 94.12 91 HIS A O 1
ATOM 703 N N . PRO A 1 92 ? -14.604 -0.368 24.197 1.00 92.31 92 PRO A N 1
ATOM 704 C CA . PRO A 1 92 ? -13.382 -0.667 24.935 1.00 92.31 92 PRO A CA 1
ATOM 705 C C . PRO A 1 92 ? -12.610 0.626 25.231 1.00 92.31 92 PRO A C 1
ATOM 707 O O . PRO A 1 92 ? -12.450 1.478 24.360 1.00 92.31 92 PRO A O 1
ATOM 710 N N . MET A 1 93 ? -12.087 0.754 26.451 1.00 92.00 93 MET A N 1
ATOM 711 C CA . MET A 1 93 ? -11.300 1.908 26.910 1.00 92.00 93 MET A CA 1
ATOM 712 C C . MET A 1 93 ? -9.856 1.537 27.266 1.00 92.00 93 MET A C 1
ATOM 714 O O . MET A 1 93 ? -8.957 2.365 27.120 1.00 92.00 93 MET A O 1
ATOM 718 N N . LYS A 1 94 ? -9.613 0.301 27.719 1.00 91.56 94 LYS A N 1
ATOM 719 C CA . LYS A 1 94 ? -8.287 -0.178 28.126 1.00 91.56 94 LYS A CA 1
ATOM 720 C C . LYS A 1 94 ? -8.199 -1.699 28.028 1.00 91.56 94 LYS A C 1
ATOM 722 O O . LYS A 1 94 ? -9.173 -2.408 28.245 1.00 91.56 94 LYS A O 1
ATOM 727 N N . VAL A 1 95 ? -7.004 -2.208 27.739 1.00 91.50 95 VAL A N 1
ATOM 728 C CA . VAL A 1 95 ? -6.712 -3.650 27.688 1.00 91.50 95 VAL A CA 1
ATOM 729 C C . VAL A 1 95 ? -6.778 -4.271 29.087 1.00 91.50 95 VAL A C 1
ATOM 731 O O . VAL A 1 95 ? -6.143 -3.772 30.017 1.00 91.50 95 VAL A O 1
ATOM 734 N N . GLY A 1 96 ? -7.487 -5.392 29.218 1.00 94.50 96 GLY A N 1
ATOM 735 C CA . GLY A 1 96 ? -7.623 -6.146 30.463 1.00 94.50 96 GLY A CA 1
ATOM 736 C C . GLY A 1 96 ? -8.858 -7.051 30.486 1.00 94.50 96 GLY A C 1
ATOM 737 O O . GLY A 1 96 ? -9.604 -7.139 29.514 1.00 94.50 96 GLY A O 1
ATOM 738 N N . GLN A 1 97 ? -9.068 -7.729 31.613 1.00 96.69 97 GLN A N 1
ATOM 739 C CA . GLN A 1 97 ? -10.293 -8.481 31.896 1.00 96.69 97 GLN A CA 1
ATOM 740 C C . GLN A 1 97 ? -11.230 -7.631 32.748 1.00 96.69 97 GLN A C 1
ATOM 742 O O . GLN A 1 97 ? -10.799 -7.039 33.737 1.00 96.69 97 GLN A O 1
ATOM 747 N N . CYS A 1 98 ? -12.510 -7.619 32.397 1.00 96.12 98 CYS A N 1
ATOM 748 C CA . CYS A 1 98 ? -13.568 -7.055 33.221 1.00 96.12 98 CYS A CA 1
ATOM 749 C C . CYS A 1 98 ? -14.835 -7.910 33.119 1.00 96.12 98 CYS A C 1
ATOM 751 O O . CYS A 1 98 ? -14.932 -8.835 32.307 1.00 96.12 98 CYS A O 1
ATOM 753 N N . LYS A 1 99 ? -15.821 -7.582 33.944 1.00 96.75 99 LYS A N 1
ATOM 754 C CA . LYS A 1 99 ? -17.191 -8.073 33.804 1.00 96.75 99 LYS A CA 1
ATOM 755 C C . LYS A 1 99 ? -18.163 -6.902 33.843 1.00 96.75 99 LYS A C 1
ATOM 757 O O . LYS A 1 99 ? -17.904 -5.892 34.502 1.00 96.75 99 LYS A O 1
ATOM 762 N N . VAL A 1 100 ? -19.287 -7.065 33.162 1.00 97.38 100 VAL A N 1
ATOM 763 C CA . VAL A 1 100 ? -20.438 -6.171 33.252 1.00 97.38 100 VAL A CA 1
ATOM 764 C C . VAL A 1 100 ? -21.560 -6.923 33.951 1.00 97.38 100 VAL A C 1
ATOM 766 O O . VAL A 1 100 ? -21.917 -8.027 33.547 1.00 97.38 100 VAL A O 1
ATOM 769 N N . LEU A 1 101 ? -22.099 -6.332 35.012 1.00 97.06 101 LEU A N 1
ATOM 770 C CA . LEU A 1 101 ? -23.278 -6.819 35.714 1.00 97.06 101 LEU A CA 1
ATOM 771 C C . LEU A 1 101 ? -24.473 -5.980 35.265 1.00 97.06 101 LEU A C 1
ATOM 773 O O . LEU A 1 101 ? -24.490 -4.774 35.498 1.00 97.06 101 LEU A O 1
ATOM 777 N N . PHE A 1 102 ? -25.453 -6.605 34.620 1.00 95.25 102 PHE A N 1
ATOM 778 C CA . PHE A 1 102 ? -26.712 -5.978 34.218 1.00 95.25 102 PHE A CA 1
ATOM 779 C C . PHE A 1 102 ? -27.811 -6.365 35.202 1.00 95.25 102 PHE A C 1
ATOM 781 O O . PHE A 1 102 ? -28.026 -7.551 35.435 1.00 95.25 102 PHE A O 1
ATOM 788 N N . PHE A 1 103 ? -28.510 -5.390 35.777 1.00 94.44 103 PHE A N 1
ATOM 789 C CA . PHE A 1 103 ? -29.511 -5.626 36.816 1.00 94.44 103 PHE A CA 1
ATOM 790 C C . PHE A 1 103 ? -30.929 -5.458 36.266 1.00 94.44 103 PHE A C 1
ATOM 792 O O . PHE A 1 103 ? -31.230 -4.477 35.576 1.00 94.44 103 PHE A O 1
ATOM 799 N N . ASN A 1 104 ? -31.808 -6.405 36.597 1.00 92.69 104 ASN A N 1
ATOM 800 C CA . ASN A 1 104 ? -33.248 -6.290 36.360 1.00 92.69 104 ASN A CA 1
ATOM 801 C C . ASN A 1 104 ? -33.909 -5.351 37.402 1.00 92.69 104 ASN A C 1
ATOM 803 O O . ASN A 1 104 ? -33.242 -4.807 38.287 1.00 92.69 104 ASN A O 1
ATOM 807 N N . LYS A 1 105 ? -35.238 -5.191 37.342 1.00 91.38 105 LYS A N 1
ATOM 808 C CA . LYS A 1 105 ? -36.008 -4.373 38.304 1.00 91.38 105 LYS A CA 1
ATOM 809 C C . LYS A 1 105 ? -35.915 -4.846 39.765 1.00 91.38 105 LYS A C 1
ATOM 811 O O . LYS A 1 105 ? -36.176 -4.072 40.679 1.00 91.38 105 LYS A O 1
ATOM 816 N N . GLU A 1 106 ? -35.569 -6.115 39.976 1.00 91.94 106 GLU A N 1
ATOM 817 C CA . GLU A 1 106 ? -35.466 -6.779 41.282 1.00 91.94 106 GLU A CA 1
ATOM 818 C C . GLU A 1 106 ? -34.035 -6.731 41.848 1.00 91.94 106 GLU A C 1
ATOM 820 O O . GLU A 1 106 ? -33.793 -7.190 42.963 1.00 91.94 106 GLU A O 1
ATOM 825 N N . GLY A 1 107 ? -33.077 -6.166 41.102 1.00 90.75 107 GLY A N 1
ATOM 826 C CA . GLY A 1 107 ? -31.665 -6.125 41.483 1.00 90.75 107 GLY A CA 1
ATOM 827 C C . GLY A 1 107 ? -30.921 -7.450 41.286 1.00 90.75 107 GLY A C 1
ATOM 828 O O . GLY A 1 107 ? -29.828 -7.613 41.824 1.00 90.75 107 GLY A O 1
ATOM 829 N N . ILE A 1 108 ? -31.476 -8.393 40.518 1.00 92.19 108 ILE A N 1
ATOM 830 C CA . ILE A 1 108 ? -30.810 -9.651 40.162 1.00 92.19 108 ILE A CA 1
ATOM 831 C C . ILE A 1 108 ? -29.814 -9.370 39.020 1.00 92.19 108 ILE A C 1
ATOM 833 O O . ILE A 1 108 ? -30.234 -8.871 37.969 1.00 92.19 108 ILE A O 1
ATOM 837 N N . PRO A 1 109 ? -28.509 -9.662 39.196 1.00 95.06 109 PRO A N 1
ATOM 838 C CA . PRO A 1 109 ? -27.497 -9.430 38.174 1.00 95.06 109 PRO A CA 1
ATOM 839 C C . PRO A 1 109 ? -27.450 -10.551 37.130 1.00 95.06 109 PRO A C 1
ATOM 841 O O . PRO A 1 109 ? -27.535 -11.734 37.453 1.00 95.06 109 PRO A O 1
ATOM 844 N N . THR A 1 110 ? -27.192 -10.171 35.883 1.00 96.12 110 THR A N 1
ATOM 845 C CA . THR A 1 110 ? -26.721 -11.042 34.799 1.00 96.12 110 THR A CA 1
ATOM 846 C C . THR A 1 110 ? -25.303 -10.623 34.425 1.00 96.12 110 THR A C 1
ATOM 848 O O . THR A 1 110 ? -25.056 -9.444 34.173 1.00 96.12 110 THR A O 1
ATOM 851 N N . GLU A 1 111 ? -24.363 -11.570 34.436 1.00 97.25 111 GLU A N 1
ATOM 852 C CA . GLU A 1 111 ? -22.943 -11.317 34.165 1.00 97.25 111 GLU A CA 1
ATOM 853 C C . GLU A 1 111 ? -22.606 -11.509 32.680 1.00 97.25 111 GLU A C 1
ATOM 855 O O . GLU A 1 111 ? -22.887 -12.556 32.099 1.00 97.25 111 GLU A O 1
ATOM 860 N N . LEU A 1 112 ? -21.920 -10.520 32.109 1.00 97.69 112 LEU A N 1
ATOM 861 C CA . LEU A 1 112 ? -21.161 -10.624 30.867 1.00 97.69 112 LEU A CA 1
ATOM 862 C C . LEU A 1 112 ? -19.669 -10.531 31.199 1.00 97.69 112 LEU A C 1
ATOM 864 O O . LEU A 1 112 ? -19.221 -9.509 31.722 1.00 97.69 112 LEU A O 1
ATOM 868 N N . ARG A 1 113 ? -18.878 -11.550 30.857 1.00 97.88 113 ARG A N 1
ATOM 869 C CA . ARG A 1 113 ? -17.410 -11.469 30.938 1.00 97.88 113 ARG A CA 1
ATOM 870 C C . ARG A 1 113 ? -16.838 -10.844 29.671 1.00 97.88 113 ARG A C 1
ATOM 872 O O . ARG A 1 113 ? -17.244 -11.184 28.564 1.00 97.88 113 ARG A O 1
ATOM 879 N N . VAL A 1 114 ? -15.884 -9.930 29.826 1.00 97.38 114 VAL A N 1
ATOM 880 C CA . VAL A 1 114 ? -15.276 -9.211 28.702 1.00 97.38 114 VAL A CA 1
ATOM 881 C C . VAL A 1 114 ? -13.758 -9.201 28.833 1.00 97.38 114 VAL A C 1
ATOM 883 O O . VAL A 1 114 ? -13.196 -8.644 29.779 1.00 97.38 114 VAL A O 1
ATOM 886 N N . LEU A 1 115 ? -13.082 -9.771 27.839 1.00 96.38 115 LEU A N 1
ATOM 887 C CA . LEU A 1 115 ? -11.639 -9.645 27.662 1.00 96.38 115 LEU A CA 1
ATOM 888 C C . LEU A 1 115 ? -11.355 -8.588 26.588 1.00 96.38 115 LEU A C 1
ATOM 890 O O . LEU A 1 115 ? -11.582 -8.826 25.404 1.00 96.38 115 LEU A O 1
ATOM 894 N N . VAL A 1 116 ? -10.819 -7.432 26.979 1.00 93.19 116 VAL A N 1
ATOM 895 C CA . VAL A 1 116 ? -10.301 -6.438 26.032 1.00 93.19 116 VAL A CA 1
ATOM 896 C C . VAL A 1 116 ? -8.837 -6.763 25.743 1.00 93.19 116 VAL A C 1
ATOM 898 O O . VAL A 1 116 ? -7.985 -6.658 26.626 1.00 93.19 116 VAL A O 1
ATOM 901 N N . VAL A 1 117 ? -8.525 -7.152 24.506 1.00 90.06 117 VAL A N 1
ATOM 902 C CA . VAL A 1 117 ? -7.157 -7.462 24.055 1.00 90.06 117 VAL A CA 1
ATOM 903 C C . VAL A 1 117 ? -6.542 -6.315 23.259 1.00 90.06 117 VAL A C 1
ATOM 905 O O . VAL A 1 117 ? -7.239 -5.554 22.581 1.00 90.06 117 VAL A O 1
ATOM 908 N N . LYS A 1 118 ? -5.203 -6.233 23.268 1.00 83.94 118 LYS A N 1
ATOM 909 C CA . LYS A 1 118 ? -4.475 -5.436 22.272 1.00 83.94 118 LYS A CA 1
ATOM 910 C C . LYS A 1 118 ? -4.849 -5.891 20.862 1.00 83.94 118 LYS A C 1
ATOM 912 O O . LYS A 1 118 ? -5.036 -7.081 20.608 1.00 83.94 118 LYS A O 1
ATOM 917 N N . ARG A 1 119 ? -4.893 -4.941 19.931 1.00 76.38 119 ARG A N 1
ATOM 918 C CA . ARG A 1 119 ? -4.999 -5.250 18.507 1.00 76.38 119 ARG A CA 1
ATOM 919 C C . ARG A 1 119 ? -3.746 -5.988 18.028 1.00 76.38 119 ARG A C 1
ATOM 921 O O . ARG A 1 119 ? -2.636 -5.689 18.460 1.00 76.38 119 ARG A O 1
ATOM 928 N N . THR A 1 120 ? -3.914 -6.911 17.087 1.00 79.06 120 THR A N 1
ATOM 929 C CA . THR A 1 120 ? -2.800 -7.429 16.288 1.00 79.06 120 THR A CA 1
ATOM 930 C C . THR A 1 120 ? -2.498 -6.435 15.170 1.00 79.06 120 THR A C 1
ATOM 932 O O . THR A 1 120 ? -3.357 -6.200 14.321 1.00 79.06 120 THR A O 1
ATOM 935 N N . LEU A 1 121 ? -1.294 -5.860 15.167 1.00 84.88 121 LEU A N 1
ATOM 936 C CA . LEU A 1 121 ? -0.806 -5.030 14.064 1.00 84.88 121 LEU A CA 1
ATOM 937 C C . LEU A 1 121 ? -0.754 -5.864 12.775 1.00 84.88 121 LEU A C 1
ATOM 939 O O . LEU A 1 121 ? -0.112 -6.916 12.760 1.00 84.88 121 LEU A O 1
ATOM 943 N N . GLN A 1 122 ? -1.410 -5.406 11.706 1.00 89.81 122 GLN A N 1
ATOM 944 C CA . GLN A 1 122 ? -1.317 -6.071 10.406 1.00 89.81 122 GLN A CA 1
ATOM 945 C C . GLN A 1 122 ? -0.023 -5.679 9.683 1.00 89.81 122 GLN A C 1
ATOM 947 O O . GLN A 1 122 ? 0.424 -4.536 9.813 1.00 89.81 122 GLN A O 1
ATOM 952 N N . PRO A 1 123 ? 0.584 -6.581 8.893 1.00 92.88 123 PRO A N 1
ATOM 953 C CA . PRO A 1 123 ? 1.670 -6.210 7.998 1.00 92.88 123 PRO A CA 1
ATOM 954 C C . PRO A 1 123 ? 1.227 -5.163 6.966 1.00 92.88 123 PRO A C 1
ATOM 956 O O . PRO A 1 123 ? 0.086 -5.150 6.506 1.00 92.88 123 PRO A O 1
ATOM 959 N N . THR A 1 124 ? 2.152 -4.288 6.572 1.00 95.50 124 THR A N 1
ATOM 960 C CA . THR A 1 124 ? 1.916 -3.313 5.494 1.00 95.50 124 THR A CA 1
ATOM 961 C C . THR A 1 124 ? 1.968 -3.990 4.121 1.00 95.50 124 THR A C 1
ATOM 963 O O . THR A 1 124 ? 2.487 -5.099 3.998 1.00 95.50 124 THR A O 1
ATOM 966 N N . ALA A 1 125 ? 1.517 -3.312 3.057 1.00 95.94 125 ALA A N 1
ATOM 967 C CA . ALA A 1 125 ? 1.596 -3.854 1.693 1.00 95.94 125 ALA A CA 1
ATOM 968 C C . ALA A 1 125 ? 3.027 -4.271 1.277 1.00 95.94 125 ALA A C 1
ATOM 970 O O . ALA A 1 125 ? 3.186 -5.194 0.484 1.00 95.94 125 ALA A O 1
ATOM 971 N N . LEU A 1 126 ? 4.070 -3.661 1.863 1.00 96.81 126 LEU A N 1
ATOM 972 C CA . LEU A 1 126 ? 5.472 -4.016 1.605 1.00 96.81 126 LEU A CA 1
ATOM 973 C C . LEU A 1 126 ? 5.845 -5.446 2.026 1.00 96.81 126 LEU A C 1
ATOM 975 O O . LEU A 1 126 ? 6.783 -6.004 1.469 1.00 96.81 126 LEU A O 1
ATOM 979 N N . GLU A 1 127 ? 5.12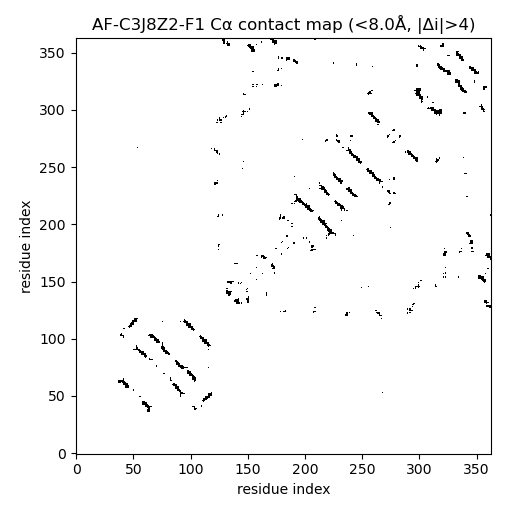9 -6.051 2.980 1.00 96.12 127 GLU A N 1
ATOM 980 C CA . GLU A 1 127 ? 5.328 -7.456 3.375 1.00 96.12 127 GLU A CA 1
ATOM 981 C C . GLU A 1 127 ? 5.065 -8.426 2.213 1.00 96.12 127 GLU A C 1
ATOM 983 O O . GLU A 1 127 ? 5.596 -9.538 2.201 1.00 96.12 127 GLU A O 1
ATOM 988 N N . TYR A 1 128 ? 4.256 -8.010 1.238 1.00 96.56 128 TYR A N 1
ATOM 989 C CA . TYR A 1 128 ? 3.789 -8.852 0.142 1.00 96.56 128 TYR A CA 1
ATOM 990 C C . TYR A 1 128 ? 4.580 -8.657 -1.154 1.00 96.56 128 TYR A C 1
ATOM 992 O O . TYR A 1 128 ? 4.368 -9.412 -2.093 1.00 96.56 128 TYR A O 1
ATOM 1000 N N . ILE A 1 129 ? 5.516 -7.708 -1.222 1.00 97.25 129 ILE A N 1
ATOM 1001 C CA . ILE A 1 129 ? 6.289 -7.427 -2.441 1.00 97.25 129 ILE A CA 1
ATOM 1002 C C . ILE A 1 129 ? 7.540 -8.311 -2.493 1.00 97.25 129 ILE A C 1
ATOM 1004 O O . ILE A 1 129 ? 8.263 -8.442 -1.505 1.00 97.25 129 ILE A O 1
ATOM 1008 N N . ALA A 1 130 ? 7.848 -8.877 -3.662 1.00 96.94 130 ALA A N 1
ATOM 1009 C CA . ALA A 1 130 ? 9.098 -9.593 -3.885 1.00 96.94 130 ALA A CA 1
ATOM 1010 C C . ALA A 1 130 ? 10.317 -8.680 -3.630 1.00 96.94 130 ALA A C 1
ATOM 1012 O O . ALA A 1 130 ? 10.313 -7.514 -4.039 1.00 96.94 130 ALA A O 1
ATOM 1013 N N . PRO A 1 131 ? 11.408 -9.180 -3.022 1.00 94.88 131 PRO A N 1
ATOM 1014 C CA . PRO A 1 131 ? 12.594 -8.364 -2.750 1.00 94.88 131 PRO A CA 1
ATOM 1015 C C . PRO A 1 131 ? 13.321 -7.904 -4.025 1.00 94.88 131 PRO A C 1
ATOM 1017 O O . PRO A 1 131 ? 14.016 -6.888 -3.996 1.00 94.88 131 PRO A O 1
ATOM 1020 N N . TYR A 1 132 ? 13.104 -8.579 -5.159 1.00 97.25 132 TYR A N 1
ATOM 1021 C CA . TYR A 1 132 ? 13.812 -8.348 -6.420 1.00 97.25 132 TYR A CA 1
ATOM 1022 C C . TYR A 1 132 ? 12.883 -8.366 -7.644 1.00 97.25 132 TYR A C 1
ATOM 1024 O O . TYR A 1 132 ? 11.746 -8.835 -7.580 1.00 97.25 132 TYR A O 1
ATOM 1032 N N . ASN A 1 133 ? 13.384 -7.844 -8.766 1.00 98.00 133 ASN A N 1
ATOM 1033 C CA . ASN A 1 133 ? 12.741 -7.957 -10.078 1.00 98.00 133 ASN A CA 1
ATOM 1034 C C . ASN A 1 133 ? 12.990 -9.344 -10.687 1.00 98.00 133 ASN A C 1
ATOM 1036 O O . ASN A 1 133 ? 13.894 -10.062 -10.260 1.00 98.00 133 ASN A O 1
ATOM 1040 N N . ILE A 1 134 ? 12.231 -9.698 -11.723 1.00 98.12 134 ILE A N 1
ATOM 1041 C CA . ILE A 1 134 ? 12.545 -10.857 -12.569 1.00 98.12 134 ILE A CA 1
ATOM 1042 C C . ILE A 1 134 ? 13.868 -10.635 -13.328 1.00 98.12 134 ILE A C 1
ATOM 1044 O O . ILE A 1 134 ? 14.088 -9.565 -13.901 1.00 98.12 134 ILE A O 1
ATOM 1048 N N . ALA A 1 135 ? 14.740 -11.647 -13.326 1.00 97.31 135 ALA A N 1
ATOM 1049 C CA . ALA A 1 135 ? 16.026 -11.661 -14.027 1.00 97.31 135 ALA A CA 1
ATOM 1050 C C . ALA A 1 135 ? 15.881 -11.950 -15.533 1.00 97.31 135 ALA A C 1
ATOM 1052 O O . ALA A 1 135 ? 14.821 -12.363 -15.999 1.00 97.31 135 ALA A O 1
ATOM 1053 N N . HIS A 1 136 ? 16.965 -11.788 -16.305 1.00 95.75 136 HIS A N 1
ATOM 1054 C CA . HIS A 1 136 ? 17.001 -12.034 -17.764 1.00 95.75 136 HIS A CA 1
ATOM 1055 C C . HIS A 1 136 ? 16.682 -13.467 -18.214 1.00 95.75 136 HIS A C 1
ATOM 1057 O O . HIS A 1 136 ? 16.298 -13.655 -19.365 1.00 95.75 136 HIS A O 1
ATOM 1063 N N . ASP A 1 137 ? 16.780 -14.468 -17.335 1.00 94.31 137 ASP A N 1
ATOM 1064 C CA . ASP A 1 137 ? 16.256 -15.816 -17.617 1.00 94.31 137 ASP A CA 1
ATOM 1065 C C . ASP A 1 137 ? 14.711 -15.858 -17.658 1.00 94.31 137 ASP A C 1
ATOM 1067 O O . ASP A 1 137 ? 14.105 -16.759 -18.240 1.00 94.31 137 ASP A O 1
ATOM 1071 N N . GLY A 1 138 ? 14.061 -14.848 -17.074 1.00 93.19 138 GLY A N 1
ATOM 1072 C CA . GLY A 1 138 ? 12.620 -14.695 -16.979 1.00 93.19 138 GLY A CA 1
ATOM 1073 C C . GLY A 1 138 ? 11.917 -15.733 -16.098 1.00 93.19 138 GLY A C 1
ATOM 1074 O O . GLY A 1 138 ? 10.705 -15.910 -16.251 1.00 93.19 138 GLY A O 1
ATOM 1075 N N . VAL A 1 139 ?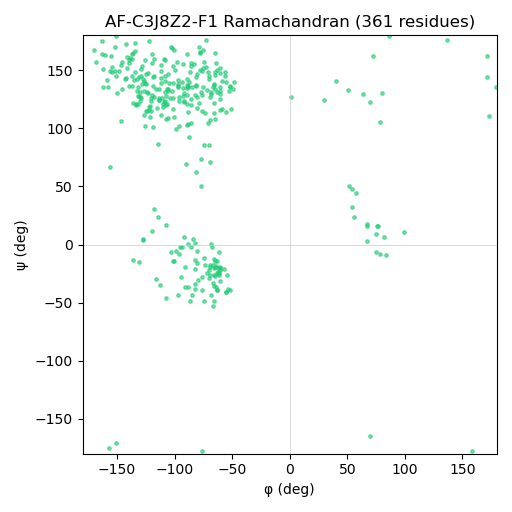 12.654 -16.432 -15.230 1.00 93.88 139 VAL A N 1
ATOM 1076 C CA . VAL A 1 139 ? 12.154 -17.486 -14.325 1.00 93.88 139 VAL A CA 1
ATOM 1077 C C . VAL A 1 139 ? 12.717 -17.388 -12.901 1.00 93.88 139 VAL A C 1
ATOM 1079 O O . VAL A 1 139 ? 12.187 -18.033 -11.998 1.00 93.88 139 VAL A O 1
ATOM 1082 N N . SER A 1 140 ? 13.758 -16.581 -12.674 1.00 96.50 140 SER A N 1
ATOM 1083 C CA . SER A 1 140 ? 14.351 -16.330 -11.359 1.00 96.50 140 SER A CA 1
ATOM 1084 C C . SER A 1 140 ? 14.350 -14.841 -10.985 1.00 96.50 140 SER A C 1
ATOM 1086 O O . SER A 1 140 ? 13.943 -13.968 -11.758 1.00 96.50 140 SER A O 1
ATOM 1088 N N . PHE A 1 141 ? 14.781 -14.550 -9.757 1.00 97.62 141 PHE A N 1
ATOM 1089 C CA . PHE A 1 141 ? 14.905 -13.194 -9.230 1.00 97.62 141 PHE A CA 1
ATOM 1090 C C . PHE A 1 141 ? 16.309 -12.617 -9.450 1.00 97.62 141 PHE A C 1
ATOM 1092 O O . PHE A 1 141 ? 17.310 -13.248 -9.106 1.00 97.62 141 PHE A O 1
ATOM 1099 N N . ASP A 1 142 ? 16.388 -11.366 -9.908 1.00 94.75 142 ASP A N 1
ATOM 1100 C CA . ASP A 1 142 ? 17.637 -10.605 -9.970 1.00 94.75 142 ASP A CA 1
ATOM 1101 C C . ASP A 1 142 ? 18.067 -10.142 -8.569 1.00 94.75 142 ASP A C 1
ATOM 1103 O O . ASP A 1 142 ? 17.811 -9.016 -8.136 1.00 94.75 142 ASP A O 1
ATOM 1107 N N . LYS A 1 143 ? 18.782 -11.018 -7.859 1.00 93.31 143 LYS A N 1
ATOM 1108 C CA . LYS A 1 143 ? 19.326 -10.738 -6.520 1.00 93.31 143 LYS A CA 1
ATOM 1109 C C . LYS A 1 143 ? 20.449 -9.689 -6.515 1.00 93.31 143 LYS A C 1
ATOM 1111 O O . LYS A 1 143 ? 20.994 -9.399 -5.452 1.00 93.31 143 LYS A O 1
ATOM 1116 N N . SER A 1 144 ? 20.820 -9.125 -7.671 1.00 88.38 144 SER A N 1
ATOM 1117 C CA . SER A 1 144 ? 21.815 -8.053 -7.752 1.00 88.38 144 SER A CA 1
ATOM 1118 C C . SER A 1 144 ? 21.238 -6.677 -7.405 1.00 88.38 144 SER A C 1
ATOM 1120 O O . SER A 1 144 ? 21.969 -5.846 -6.871 1.00 88.38 144 SER A O 1
ATOM 1122 N N . GLY A 1 145 ? 19.948 -6.444 -7.681 1.00 80.44 145 GLY A N 1
ATOM 1123 C CA . GLY A 1 145 ? 19.269 -5.170 -7.423 1.00 80.44 145 GLY A CA 1
ATOM 1124 C C . GLY A 1 145 ? 19.605 -4.034 -8.401 1.00 80.44 145 GLY A C 1
ATOM 1125 O O . GLY A 1 145 ? 19.192 -2.901 -8.157 1.00 80.44 145 GLY A O 1
ATOM 1126 N N . PHE A 1 146 ? 20.325 -4.301 -9.496 1.00 88.25 146 PHE A N 1
ATOM 1127 C CA . PHE A 1 146 ? 20.715 -3.279 -10.479 1.00 88.25 146 PHE A CA 1
ATOM 1128 C C . PHE A 1 146 ? 19.758 -3.250 -11.694 1.00 88.25 146 PHE A C 1
ATOM 1130 O O . PHE A 1 146 ? 19.306 -4.301 -12.160 1.00 88.25 146 PHE A O 1
ATOM 1137 N N . PRO A 1 147 ? 19.424 -2.068 -12.250 1.00 90.50 147 PRO A N 1
ATOM 1138 C CA . PRO A 1 147 ? 18.396 -1.921 -13.279 1.00 90.50 147 PRO A CA 1
ATOM 1139 C C . PRO A 1 147 ? 18.742 -2.622 -14.597 1.00 90.50 147 PRO A C 1
ATOM 1141 O O . PRO A 1 147 ? 17.835 -3.020 -15.324 1.00 90.50 147 PRO A O 1
ATOM 1144 N N . GLU A 1 148 ? 20.024 -2.793 -14.925 1.00 90.94 148 GLU A N 1
ATOM 1145 C CA . GLU A 1 148 ? 20.474 -3.496 -16.128 1.00 90.94 148 GLU A CA 1
ATOM 1146 C C . GLU A 1 148 ? 20.308 -5.019 -16.064 1.00 90.94 148 GLU A C 1
ATOM 1148 O O . GLU A 1 148 ? 20.303 -5.650 -17.120 1.00 90.94 148 GLU A O 1
ATOM 1153 N N . ASN A 1 149 ? 20.131 -5.601 -14.872 1.00 91.94 149 ASN A N 1
ATOM 1154 C CA . ASN A 1 149 ? 19.946 -7.046 -14.666 1.00 91.94 149 ASN A CA 1
ATOM 1155 C C . ASN A 1 149 ? 18.463 -7.452 -14.553 1.00 91.94 149 ASN A C 1
ATOM 1157 O O . ASN A 1 149 ? 18.135 -8.638 -14.585 1.00 91.94 149 ASN A O 1
ATOM 1161 N N . SER A 1 150 ? 17.563 -6.466 -14.487 1.00 94.94 150 SER A N 1
ATOM 1162 C CA . SER A 1 150 ? 16.116 -6.670 -14.564 1.00 94.94 150 SER A CA 1
ATOM 1163 C C . SER A 1 150 ? 15.676 -6.949 -16.004 1.00 94.94 150 SER A C 1
ATOM 1165 O O . SER A 1 150 ? 15.969 -6.166 -16.912 1.00 94.94 150 SER A O 1
ATOM 1167 N N . ALA A 1 151 ? 14.913 -8.021 -16.209 1.00 97.12 151 ALA A N 1
ATOM 1168 C CA . ALA A 1 151 ? 14.255 -8.280 -17.483 1.00 97.12 151 ALA A CA 1
ATOM 1169 C C . ALA A 1 151 ? 13.107 -7.296 -17.734 1.00 97.12 151 ALA A C 1
ATOM 1171 O O . ALA A 1 151 ? 12.426 -6.851 -16.805 1.00 97.12 151 ALA A O 1
ATOM 1172 N N . LEU A 1 152 ? 12.878 -6.992 -19.013 1.00 98.19 152 LEU A N 1
ATOM 1173 C CA . LEU A 1 152 ? 11.804 -6.120 -19.475 1.00 98.19 152 LEU A CA 1
ATOM 1174 C C . LEU A 1 152 ? 10.871 -6.905 -20.405 1.00 98.19 152 LEU A C 1
ATOM 1176 O O . LEU A 1 152 ? 11.317 -7.511 -21.380 1.00 98.19 152 LEU A O 1
ATOM 1180 N N . PHE A 1 153 ? 9.572 -6.855 -20.121 1.00 98.50 153 PHE A N 1
ATOM 1181 C CA . PHE A 1 153 ? 8.516 -7.588 -20.821 1.00 98.50 153 PHE A CA 1
ATOM 1182 C C . PHE A 1 153 ? 7.454 -6.615 -21.330 1.00 98.50 153 PHE A C 1
ATOM 1184 O O . PHE A 1 153 ? 7.176 -5.618 -20.666 1.00 98.50 153 PHE A O 1
ATOM 1191 N N . SER A 1 154 ? 6.837 -6.901 -22.474 1.00 98.38 154 SER A N 1
ATOM 1192 C CA . SER A 1 154 ? 5.558 -6.285 -22.860 1.00 98.38 154 SER A CA 1
ATOM 1193 C C . SER A 1 154 ? 4.448 -6.701 -21.891 1.00 98.38 154 SER A C 1
ATOM 1195 O O . SER A 1 154 ? 4.613 -7.652 -21.122 1.00 98.38 154 SER A O 1
ATOM 1197 N N . TRP A 1 155 ? 3.312 -6.001 -21.899 1.00 98.38 155 TRP A N 1
ATOM 1198 C CA . TRP A 1 155 ? 2.237 -6.299 -20.948 1.00 98.38 155 TRP A CA 1
ATOM 1199 C C . TRP A 1 155 ? 1.652 -7.708 -21.127 1.00 98.38 155 TRP A C 1
ATOM 1201 O O . TRP A 1 155 ? 1.391 -8.388 -20.137 1.00 98.38 155 TRP A O 1
ATOM 1211 N N . SER A 1 156 ? 1.497 -8.178 -22.370 1.00 98.06 156 SER A N 1
ATOM 1212 C CA . SER A 1 156 ? 1.039 -9.546 -22.652 1.00 98.06 156 SER A CA 1
ATOM 1213 C C . SER A 1 156 ? 2.052 -10.589 -22.181 1.00 98.06 156 SER A C 1
ATOM 1215 O O . SER A 1 156 ? 1.684 -11.477 -21.420 1.00 98.06 156 SER A O 1
ATOM 1217 N N . GLU A 1 157 ? 3.341 -10.432 -22.521 1.00 98.25 157 GLU A N 1
ATOM 1218 C CA . GLU A 1 157 ? 4.413 -11.306 -22.013 1.00 98.25 157 GLU A CA 1
ATOM 1219 C C . GLU A 1 157 ? 4.428 -11.345 -20.474 1.00 98.25 157 GLU A C 1
ATOM 1221 O O . GLU A 1 157 ? 4.626 -12.408 -19.890 1.00 98.25 157 GLU A O 1
ATOM 1226 N N . ALA A 1 158 ? 4.219 -10.204 -19.808 1.00 98.31 158 ALA A N 1
ATOM 1227 C CA . ALA A 1 158 ? 4.185 -10.134 -18.352 1.00 98.31 158 ALA A CA 1
ATOM 1228 C C . ALA A 1 158 ? 2.962 -10.856 -17.764 1.00 98.31 158 ALA A C 1
ATOM 1230 O O . ALA A 1 158 ? 3.090 -11.595 -16.789 1.00 98.31 158 ALA A O 1
ATOM 1231 N N . LYS A 1 159 ? 1.782 -10.666 -18.358 1.00 97.62 159 LYS A N 1
ATOM 1232 C CA . LYS A 1 159 ? 0.535 -11.285 -17.907 1.00 97.62 159 LYS A CA 1
ATOM 1233 C C . LYS A 1 159 ? 0.559 -12.801 -18.091 1.00 97.62 159 LYS A C 1
ATOM 1235 O O . LYS A 1 159 ? 0.397 -13.529 -17.116 1.00 97.62 159 LYS A O 1
ATOM 1240 N N . ASP A 1 160 ? 0.867 -13.267 -19.298 1.00 97.62 160 ASP A N 1
ATOM 1241 C CA . ASP A 1 160 ? 0.855 -14.691 -19.654 1.00 97.62 160 ASP A CA 1
ATOM 1242 C C . ASP A 1 160 ? 1.844 -15.519 -18.814 1.00 97.62 160 ASP A C 1
ATOM 1244 O O . ASP A 1 160 ? 1.597 -16.689 -18.529 1.00 97.62 160 ASP A O 1
ATOM 1248 N N . ARG A 1 161 ? 2.969 -14.915 -18.405 1.00 97.44 161 ARG A N 1
ATOM 1249 C CA . ARG A 1 161 ? 4.044 -15.592 -17.658 1.00 97.44 161 ARG A CA 1
ATOM 1250 C C . ARG A 1 161 ? 3.951 -15.451 -16.145 1.00 97.44 161 ARG A C 1
ATOM 1252 O O . ARG A 1 161 ? 4.495 -16.296 -15.439 1.00 97.44 161 ARG A O 1
ATOM 1259 N N . PHE A 1 162 ? 3.355 -14.366 -15.652 1.00 97.81 162 PHE A N 1
ATOM 1260 C CA . PHE A 1 162 ? 3.443 -13.991 -14.239 1.00 97.81 162 PHE A CA 1
ATOM 1261 C C . PHE A 1 162 ? 2.091 -13.740 -13.565 1.00 97.81 162 PHE A C 1
ATOM 1263 O O . PHE A 1 162 ? 2.082 -13.396 -12.387 1.00 97.81 162 PHE A O 1
ATOM 1270 N N . SER A 1 163 ? 0.951 -13.948 -14.241 1.00 95.38 163 SER A N 1
ATOM 1271 C CA . SER A 1 163 ? -0.365 -13.956 -13.578 1.00 95.38 163 SER A CA 1
ATOM 1272 C C . SER A 1 163 ? -0.404 -14.899 -12.368 1.00 95.38 163 SER A C 1
ATOM 1274 O O . SER A 1 163 ? -0.938 -14.517 -11.333 1.00 95.38 163 SER A O 1
ATOM 1276 N N . GLU A 1 164 ? 0.230 -16.071 -12.461 1.00 94.88 164 GLU A N 1
ATOM 1277 C CA . GLU A 1 164 ? 0.628 -16.874 -11.303 1.00 94.88 164 GLU A CA 1
ATOM 1278 C C . GLU A 1 164 ? 1.949 -17.596 -11.613 1.00 94.88 164 GLU A C 1
ATOM 1280 O O . GLU A 1 164 ? 2.099 -18.187 -12.681 1.00 94.88 164 GLU A O 1
ATOM 1285 N N . ILE A 1 165 ? 2.913 -17.563 -10.690 1.00 96.44 165 ILE A N 1
ATOM 1286 C CA . ILE A 1 165 ? 4.204 -18.251 -10.828 1.00 96.44 165 ILE A CA 1
ATOM 1287 C C . ILE A 1 165 ? 4.733 -18.710 -9.463 1.00 96.44 165 ILE A C 1
ATOM 1289 O O . ILE A 1 165 ? 4.489 -18.075 -8.440 1.00 96.44 165 ILE A O 1
ATOM 1293 N N . THR A 1 166 ? 5.483 -19.813 -9.426 1.00 97.06 166 THR A N 1
ATOM 1294 C CA . THR A 1 166 ? 6.214 -20.247 -8.222 1.00 97.06 166 THR A CA 1
ATOM 1295 C C . THR A 1 166 ? 7.710 -20.043 -8.429 1.00 97.06 166 THR A C 1
ATOM 1297 O O . THR A 1 166 ? 8.279 -20.594 -9.367 1.00 97.06 166 THR A O 1
ATOM 1300 N N . ILE A 1 167 ? 8.350 -19.277 -7.543 1.00 96.38 167 ILE A N 1
ATOM 1301 C CA . ILE A 1 167 ? 9.799 -19.022 -7.552 1.00 96.38 167 ILE A CA 1
ATOM 1302 C C . ILE A 1 167 ? 10.325 -19.290 -6.142 1.00 96.38 167 ILE A C 1
ATOM 1304 O O . ILE A 1 167 ? 9.790 -18.758 -5.169 1.00 96.38 167 ILE A O 1
ATOM 1308 N N . GLU A 1 168 ? 11.353 -20.139 -6.034 1.00 94.19 168 GLU A N 1
ATOM 1309 C CA . GLU A 1 168 ? 11.983 -20.544 -4.761 1.00 94.19 168 GLU A CA 1
ATOM 1310 C C . GLU A 1 168 ? 10.986 -21.104 -3.719 1.00 94.19 168 GLU A C 1
ATOM 1312 O O . GLU A 1 168 ? 11.161 -20.952 -2.515 1.00 94.19 168 GLU A O 1
ATOM 1317 N N . GLY A 1 169 ? 9.927 -21.776 -4.190 1.00 94.81 169 GLY A N 1
ATOM 1318 C CA . GLY A 1 169 ? 8.892 -22.400 -3.353 1.00 94.81 169 GLY A CA 1
ATOM 1319 C C . GLY A 1 169 ? 7.780 -21.458 -2.876 1.00 94.81 169 GLY A C 1
ATOM 1320 O O . GLY A 1 169 ? 6.768 -21.935 -2.370 1.00 94.81 169 GLY A O 1
ATOM 1321 N N . GLN A 1 170 ? 7.914 -20.145 -3.083 1.00 96.88 170 GLN A N 1
ATOM 1322 C CA . GLN A 1 170 ? 6.855 -19.168 -2.826 1.00 96.88 170 GLN A CA 1
ATOM 1323 C C . GLN A 1 170 ? 5.988 -18.987 -4.082 1.00 96.88 170 GLN A C 1
ATOM 1325 O O . GLN A 1 170 ? 6.516 -18.877 -5.192 1.00 96.88 170 GLN A O 1
ATOM 1330 N N . ARG A 1 171 ? 4.660 -18.933 -3.906 1.00 97.12 171 ARG A N 1
ATOM 1331 C CA . ARG A 1 171 ? 3.708 -18.535 -4.958 1.00 97.12 171 ARG A CA 1
ATOM 1332 C C . ARG A 1 171 ? 3.640 -17.014 -5.052 1.00 97.12 171 ARG A C 1
ATOM 1334 O O . ARG A 1 171 ? 3.529 -16.330 -4.034 1.00 97.12 171 ARG A O 1
ATOM 1341 N N . TRP A 1 172 ? 3.644 -16.516 -6.276 1.00 97.81 172 TRP A N 1
ATOM 1342 C CA . TRP A 1 172 ? 3.662 -15.103 -6.617 1.00 97.81 172 TRP A CA 1
ATOM 1343 C C . TRP A 1 172 ? 2.680 -14.801 -7.756 1.00 97.81 172 TRP A C 1
ATOM 1345 O O . TRP A 1 172 ? 2.339 -15.689 -8.539 1.00 97.81 172 TRP A O 1
ATOM 1355 N N . HIS A 1 173 ? 2.291 -13.537 -7.888 1.00 97.75 173 HIS A N 1
ATOM 1356 C CA . HIS A 1 173 ? 1.473 -13.006 -8.976 1.00 97.75 173 HIS A CA 1
ATOM 1357 C C . HIS A 1 173 ? 1.979 -11.639 -9.450 1.00 97.75 173 HIS A C 1
ATOM 1359 O O . HIS A 1 173 ? 2.709 -10.929 -8.751 1.00 97.75 173 HIS A O 1
ATOM 1365 N N . LEU A 1 174 ? 1.578 -11.260 -10.662 1.00 98.06 174 LEU A N 1
ATOM 1366 C CA . LEU A 1 174 ? 1.718 -9.911 -11.193 1.00 98.06 174 LEU A CA 1
ATOM 1367 C C . LEU A 1 174 ? 0.682 -9.012 -10.483 1.00 98.06 174 LEU A C 1
ATOM 1369 O O . LEU A 1 174 ? -0.519 -9.218 -10.691 1.00 98.06 174 LEU A O 1
ATOM 1373 N N . PRO A 1 175 ? 1.106 -8.037 -9.655 1.00 97.25 175 PRO A N 1
ATOM 1374 C CA . PRO A 1 175 ? 0.198 -7.194 -8.876 1.00 97.25 175 PRO A CA 1
ATOM 1375 C C . PRO A 1 175 ? -0.836 -6.468 -9.729 1.00 97.25 175 PRO A C 1
ATOM 1377 O O . PRO A 1 175 ? -0.572 -6.064 -10.859 1.00 97.25 175 PRO A O 1
ATOM 1380 N N . THR A 1 176 ? -2.006 -6.248 -9.150 1.00 95.94 176 THR A N 1
ATOM 1381 C CA . THR A 1 176 ? -3.036 -5.349 -9.674 1.00 95.94 176 THR A CA 1
ATOM 1382 C C . THR A 1 176 ? -2.699 -3.881 -9.393 1.00 95.94 176 THR A C 1
ATOM 1384 O O . THR A 1 176 ? -1.889 -3.548 -8.522 1.00 95.94 176 THR A O 1
ATOM 1387 N N . PHE A 1 177 ? -3.379 -2.964 -10.075 1.00 94.56 177 PHE A N 1
ATOM 1388 C CA . PHE A 1 177 ? -3.322 -1.533 -9.798 1.00 94.56 177 PHE A CA 1
ATOM 1389 C C . PHE A 1 177 ? -3.673 -1.200 -8.346 1.00 94.56 177 PHE A C 1
ATOM 1391 O O . PHE A 1 177 ? -3.003 -0.371 -7.735 1.00 94.56 177 PHE A O 1
ATOM 1398 N N . LYS A 1 178 ? -4.681 -1.866 -7.764 1.00 93.81 178 LYS A N 1
ATOM 1399 C CA . LYS A 1 178 ? -5.103 -1.618 -6.375 1.00 93.81 178 LYS A CA 1
ATOM 1400 C C . LYS A 1 178 ? -4.112 -2.132 -5.327 1.00 93.81 178 LYS A C 1
ATOM 1402 O O . LYS A 1 178 ? -4.056 -1.578 -4.230 1.00 93.81 178 LYS A O 1
ATOM 1407 N N . GLU A 1 179 ? -3.292 -3.123 -5.662 1.00 96.00 179 GLU A N 1
ATOM 1408 C CA . GLU A 1 179 ? -2.145 -3.518 -4.836 1.00 96.00 179 GLU A CA 1
ATOM 1409 C C . GLU A 1 179 ? -0.981 -2.530 -4.993 1.00 96.00 179 GLU A C 1
ATOM 1411 O O . GLU A 1 179 ? -0.362 -2.138 -4.006 1.00 96.00 179 GLU A O 1
ATOM 1416 N N . TRP A 1 180 ? -0.729 -2.025 -6.204 1.00 95.62 180 TRP A N 1
ATOM 1417 C CA . TRP A 1 180 ? 0.247 -0.953 -6.420 1.00 95.62 180 TRP A CA 1
ATOM 1418 C C . TRP A 1 180 ? -0.136 0.368 -5.730 1.00 95.62 180 TRP A C 1
ATOM 1420 O O . TRP A 1 180 ? 0.736 1.049 -5.179 1.00 95.62 180 TRP A O 1
ATOM 1430 N N . THR A 1 181 ? -1.420 0.733 -5.676 1.00 93.44 181 THR A N 1
ATOM 1431 C CA . THR A 1 181 ? -1.878 1.903 -4.903 1.00 93.44 181 THR A CA 1
ATOM 1432 C C . THR A 1 181 ? -1.767 1.654 -3.397 1.00 93.44 181 THR A C 1
ATOM 1434 O O . THR A 1 181 ? -1.434 2.580 -2.655 1.00 93.44 181 THR A O 1
ATOM 1437 N N . ALA A 1 182 ? -1.870 0.405 -2.923 1.00 94.25 182 ALA A N 1
ATOM 1438 C CA . ALA A 1 182 ? -1.519 0.059 -1.542 1.00 94.25 182 ALA A CA 1
ATOM 1439 C C . ALA A 1 182 ? -0.043 0.347 -1.203 1.00 94.25 182 ALA A C 1
ATOM 1441 O O . ALA A 1 182 ? 0.283 0.555 -0.035 1.00 94.25 182 ALA A O 1
ATOM 1442 N N . VAL A 1 183 ? 0.843 0.462 -2.200 1.00 94.50 183 VAL A N 1
ATOM 1443 C CA . VAL A 1 183 ? 2.252 0.846 -2.013 1.00 94.50 183 VAL A CA 1
ATOM 1444 C C . VAL A 1 183 ? 2.460 2.364 -2.012 1.00 94.50 183 VAL A C 1
ATOM 1446 O O . VAL A 1 183 ? 3.117 2.869 -1.103 1.00 94.50 183 VAL A O 1
ATOM 1449 N N . ALA A 1 184 ? 1.919 3.105 -2.989 1.00 88.19 184 ALA A N 1
ATOM 1450 C CA . ALA A 1 184 ? 2.275 4.523 -3.206 1.00 88.19 184 ALA A CA 1
ATOM 1451 C C . ALA A 1 184 ? 1.114 5.533 -3.285 1.00 88.19 184 ALA A C 1
ATOM 1453 O O . ALA A 1 184 ? 1.378 6.713 -3.505 1.00 88.19 184 ALA A O 1
ATOM 1454 N N . SER A 1 185 ? -0.126 5.094 -3.053 1.00 85.81 185 SER A N 1
ATOM 1455 C CA . SER A 1 185 ? -1.366 5.875 -3.192 1.00 85.81 185 SER A CA 1
ATOM 1456 C C . SER A 1 185 ? -1.809 6.176 -4.632 1.00 85.81 185 SER A C 1
ATOM 1458 O O . SER A 1 185 ? -1.055 6.023 -5.591 1.00 85.81 185 SER A O 1
ATOM 1460 N N . GLU A 1 186 ? -3.082 6.543 -4.782 1.00 80.75 186 GLU A N 1
ATOM 1461 C CA . GLU A 1 186 ? -3.760 6.829 -6.054 1.00 80.75 186 GLU A CA 1
ATOM 1462 C C . GLU A 1 186 ? -3.834 8.346 -6.311 1.00 80.75 186 GLU A C 1
ATOM 1464 O O . GLU A 1 186 ? -3.894 9.144 -5.377 1.00 80.75 186 GLU A O 1
ATOM 1469 N N . PHE A 1 187 ? -3.845 8.781 -7.575 1.00 74.56 187 PHE A N 1
ATOM 1470 C CA . PHE A 1 187 ? -4.017 10.200 -7.915 1.00 74.56 187 PHE A CA 1
ATOM 1471 C C . PHE A 1 187 ? -5.374 10.734 -7.393 1.00 74.56 187 PHE A C 1
ATOM 1473 O O . PHE A 1 187 ? -6.385 10.063 -7.593 1.00 74.56 187 PHE A O 1
ATOM 1480 N N . PRO A 1 188 ? -5.454 11.933 -6.772 1.00 69.88 188 PRO A N 1
ATOM 1481 C CA . PRO A 1 188 ? -4.438 12.988 -6.681 1.00 69.88 188 PRO A CA 1
ATOM 1482 C C . PRO A 1 188 ? -3.525 12.919 -5.444 1.00 69.88 188 PRO A C 1
ATOM 1484 O O . PRO A 1 188 ? -2.722 13.831 -5.246 1.00 69.88 188 PRO A O 1
ATOM 1487 N N . ASN A 1 189 ? -3.606 11.867 -4.626 1.00 71.06 189 ASN A N 1
ATOM 1488 C CA . ASN A 1 189 ? -2.837 11.687 -3.388 1.00 71.06 189 ASN A CA 1
ATOM 1489 C C . ASN A 1 189 ? -1.380 11.257 -3.681 1.00 71.06 189 ASN A C 1
ATOM 1491 O O . ASN A 1 189 ? -0.870 10.270 -3.166 1.00 71.06 189 ASN A O 1
ATOM 1495 N N . VAL A 1 190 ? -0.708 11.991 -4.566 1.00 70.31 190 VAL A N 1
ATOM 1496 C CA . VAL A 1 190 ? 0.588 11.638 -5.153 1.00 70.31 190 VAL A CA 1
ATOM 1497 C C . VAL A 1 190 ? 1.740 11.884 -4.174 1.00 70.31 190 VAL A C 1
ATOM 1499 O O . VAL A 1 190 ? 1.907 12.989 -3.647 1.00 70.31 190 VAL A O 1
ATOM 1502 N N . VAL A 1 191 ? 2.611 10.882 -4.015 1.00 79.56 191 VAL A N 1
ATOM 1503 C CA . VAL A 1 191 ? 3.948 11.062 -3.428 1.00 79.56 191 VAL A CA 1
ATOM 1504 C C . VAL A 1 191 ? 4.771 11.949 -4.364 1.00 79.56 191 VAL A C 1
ATOM 1506 O O . VAL A 1 191 ? 5.081 11.543 -5.485 1.00 79.56 191 VAL A O 1
ATOM 1509 N N . TYR A 1 192 ? 5.109 13.163 -3.919 1.00 82.38 192 TYR A N 1
ATOM 1510 C CA . TYR A 1 192 ? 5.706 14.206 -4.755 1.00 82.38 192 TYR A CA 1
ATOM 1511 C C . TYR A 1 192 ? 6.953 14.813 -4.101 1.00 82.38 192 TYR A C 1
ATOM 1513 O O . TYR A 1 192 ? 6.919 15.284 -2.971 1.00 82.38 192 TYR A O 1
ATOM 1521 N N . TYR A 1 193 ? 8.056 14.856 -4.841 1.00 78.94 193 TYR A N 1
ATOM 1522 C CA . TYR A 1 193 ? 9.376 15.263 -4.351 1.00 78.94 193 TYR A CA 1
ATOM 1523 C C . TYR A 1 193 ? 9.768 16.702 -4.716 1.00 78.94 193 TYR A C 1
ATOM 1525 O O . TYR A 1 193 ? 10.734 17.243 -4.179 1.00 78.94 193 TYR A O 1
ATOM 1533 N N . GLY A 1 194 ? 9.053 17.327 -5.657 1.00 74.88 194 GLY A N 1
ATOM 1534 C CA . GLY A 1 194 ? 9.433 18.624 -6.232 1.00 74.88 194 GLY A CA 1
ATOM 1535 C C . GLY A 1 194 ? 8.920 19.864 -5.488 1.00 74.88 194 GLY A C 1
ATOM 1536 O O . GLY A 1 194 ? 9.127 20.976 -5.968 1.00 74.88 194 GLY A O 1
ATOM 1537 N N . LYS A 1 195 ? 8.182 19.710 -4.381 1.00 82.19 195 LYS A N 1
ATOM 1538 C CA . LYS A 1 195 ? 7.534 20.810 -3.643 1.00 82.19 195 LYS A CA 1
ATOM 1539 C C . LYS A 1 195 ? 7.271 20.373 -2.201 1.00 82.19 195 LYS A C 1
ATOM 1541 O O . LYS A 1 195 ? 6.734 19.289 -1.996 1.00 82.19 195 LYS A O 1
ATOM 1546 N N . LYS A 1 196 ? 7.567 21.240 -1.221 1.00 89.81 196 LYS A N 1
ATOM 1547 C CA . LYS A 1 196 ? 7.069 21.052 0.151 1.00 89.81 196 LYS A CA 1
ATOM 1548 C C . LYS A 1 196 ? 5.546 21.203 0.161 1.00 89.81 196 LYS A C 1
ATOM 1550 O O . LYS A 1 196 ? 5.044 22.262 -0.215 1.00 89.81 196 LYS A O 1
ATOM 1555 N N . ASP A 1 197 ? 4.834 20.177 0.611 1.00 90.19 197 ASP A N 1
ATOM 1556 C CA . ASP A 1 197 ? 3.375 20.208 0.738 1.00 90.19 197 ASP A CA 1
ATOM 1557 C C . ASP A 1 197 ? 2.880 19.225 1.805 1.00 90.19 197 ASP A C 1
ATOM 1559 O O . ASP A 1 197 ? 3.520 18.198 2.041 1.00 90.19 197 ASP A O 1
ATOM 1563 N N . THR A 1 198 ? 1.728 19.512 2.412 1.00 90.56 198 THR A N 1
ATOM 1564 C CA . THR A 1 198 ? 1.109 18.636 3.418 1.00 90.56 198 THR A CA 1
ATOM 1565 C C . THR A 1 198 ? -0.327 18.324 3.010 1.00 90.56 198 THR A C 1
ATOM 1567 O O . THR A 1 198 ? -1.230 19.137 3.207 1.00 90.56 198 THR A O 1
ATOM 1570 N N . LEU A 1 199 ? -0.546 17.129 2.460 1.00 90.31 199 LEU A N 1
ATOM 1571 C CA . LEU A 1 199 ? -1.872 16.640 2.093 1.00 90.31 199 LEU A CA 1
ATOM 1572 C C . LEU A 1 199 ? -2.510 15.990 3.327 1.00 90.31 199 LEU A C 1
ATOM 1574 O O . LEU A 1 199 ? -1.952 15.054 3.902 1.00 90.31 199 LEU A O 1
ATOM 1578 N N . ARG A 1 200 ? -3.660 16.506 3.766 1.00 89.25 200 ARG A N 1
ATOM 1579 C CA . ARG A 1 200 ? -4.366 16.048 4.974 1.00 89.25 200 ARG A CA 1
ATOM 1580 C C . ARG A 1 200 ? -5.670 15.355 4.598 1.00 89.25 200 ARG A C 1
ATOM 1582 O O . ARG A 1 200 ? -6.401 15.862 3.756 1.00 89.25 200 ARG A O 1
ATOM 1589 N N . THR A 1 201 ? -5.971 14.250 5.278 1.00 85.38 201 THR A N 1
ATOM 1590 C CA . THR A 1 201 ? -7.241 13.513 5.142 1.00 85.38 201 THR A CA 1
ATOM 1591 C C . THR A 1 201 ? -7.502 13.056 3.699 1.00 85.38 201 THR A C 1
ATOM 1593 O O . THR A 1 201 ? -8.598 13.169 3.157 1.00 85.38 201 THR A O 1
ATOM 1596 N N . CYS A 1 202 ? -6.454 12.526 3.071 1.00 89.94 202 CYS A N 1
ATOM 1597 C CA . CYS A 1 202 ? -6.508 11.836 1.791 1.00 89.94 202 CYS A CA 1
ATOM 1598 C C . CYS A 1 202 ? -7.204 10.486 1.983 1.00 89.94 202 CYS A C 1
ATOM 1600 O O . CYS A 1 202 ? -6.598 9.574 2.538 1.00 89.94 202 CYS A O 1
ATOM 1602 N N . TYR A 1 203 ? -8.456 10.342 1.555 1.00 90.94 203 TYR A N 1
ATOM 1603 C CA . TYR A 1 203 ? -9.112 9.033 1.570 1.00 90.94 203 TYR A CA 1
ATOM 1604 C C . TYR A 1 203 ? -8.520 8.125 0.488 1.00 90.94 203 TYR A C 1
ATOM 1606 O O . TYR A 1 203 ? -8.346 8.541 -0.659 1.00 90.94 203 TYR A O 1
ATOM 1614 N N . GLU A 1 204 ? -8.209 6.888 0.867 1.00 90.44 204 GLU A N 1
ATOM 1615 C CA . GLU A 1 204 ? -7.670 5.849 -0.008 1.00 90.44 204 GLU A CA 1
ATOM 1616 C C . GLU A 1 204 ? -8.529 4.580 0.084 1.00 90.44 204 GLU A C 1
ATOM 1618 O O . GLU A 1 204 ? -8.932 4.193 1.180 1.00 90.44 204 GLU A O 1
ATOM 1623 N N . GLN A 1 205 ? -8.745 3.909 -1.053 1.00 91.75 205 GLN A N 1
ATOM 1624 C CA . GLN A 1 205 ? -9.286 2.546 -1.134 1.00 91.75 205 GLN A CA 1
ATOM 1625 C C . GLN A 1 205 ? -8.304 1.683 -1.934 1.00 91.75 205 GLN A C 1
ATOM 1627 O O . GLN A 1 205 ? -8.091 1.920 -3.130 1.00 91.75 205 GLN A O 1
ATOM 1632 N N . VAL A 1 206 ? -7.705 0.695 -1.273 1.00 92.81 206 VAL A N 1
ATOM 1633 C CA . VAL A 1 206 ? -6.619 -0.146 -1.808 1.00 92.81 206 VAL A CA 1
ATOM 1634 C C . VAL A 1 206 ? -6.868 -1.627 -1.505 1.00 92.81 206 VAL A C 1
ATOM 1636 O O . VAL A 1 206 ? -7.783 -1.954 -0.752 1.00 92.81 206 VAL A O 1
ATOM 1639 N N . VAL A 1 207 ? -6.038 -2.523 -2.048 1.00 94.50 207 VAL A N 1
ATOM 1640 C CA . VAL A 1 207 ? -6.054 -3.955 -1.700 1.00 94.50 207 VAL A CA 1
ATOM 1641 C C . VAL A 1 207 ? -4.719 -4.361 -1.077 1.00 94.50 207 VAL A C 1
ATOM 1643 O O . VAL A 1 207 ? -3.664 -4.134 -1.662 1.00 94.50 207 VAL A O 1
ATOM 1646 N N . ILE A 1 208 ? -4.761 -4.983 0.104 1.00 94.44 208 ILE A N 1
ATOM 1647 C CA . ILE A 1 208 ? -3.598 -5.570 0.784 1.00 94.44 208 ILE A CA 1
ATOM 1648 C C . ILE A 1 208 ? -3.880 -7.058 0.991 1.00 94.44 208 ILE A C 1
ATOM 1650 O O . ILE A 1 208 ? -4.733 -7.417 1.797 1.00 94.44 208 ILE A O 1
ATOM 1654 N N . ASN A 1 209 ? -3.168 -7.925 0.264 1.00 91.25 209 ASN A N 1
ATOM 1655 C CA . ASN A 1 209 ? -3.299 -9.385 0.369 1.00 91.25 209 ASN A CA 1
ATOM 1656 C C . ASN A 1 209 ? -4.758 -9.878 0.248 1.00 91.25 209 ASN A C 1
ATOM 1658 O O . ASN A 1 209 ? -5.275 -10.577 1.120 1.00 91.25 209 ASN A O 1
ATOM 1662 N N . GLY A 1 210 ? -5.454 -9.421 -0.798 1.00 90.81 210 GLY A N 1
ATOM 1663 C CA . GLY A 1 210 ? -6.868 -9.724 -1.046 1.00 90.81 210 GLY A CA 1
ATOM 1664 C C . GLY A 1 210 ? -7.878 -8.992 -0.148 1.00 90.81 210 GLY A C 1
ATOM 1665 O O . GLY A 1 210 ? -9.075 -9.077 -0.407 1.00 90.81 210 GLY A O 1
ATOM 1666 N N . VAL A 1 211 ? -7.438 -8.248 0.873 1.00 92.75 211 VAL A N 1
ATOM 1667 C CA . VAL A 1 211 ? -8.316 -7.458 1.751 1.00 92.75 211 VAL A CA 1
ATOM 1668 C C . VAL A 1 211 ? -8.450 -6.035 1.213 1.00 92.75 211 VAL A C 1
ATOM 1670 O O . VAL A 1 211 ? -7.449 -5.332 1.066 1.00 92.75 211 VAL A O 1
ATOM 1673 N N . THR A 1 212 ? -9.680 -5.586 0.954 1.00 94.00 212 THR A N 1
ATOM 1674 C CA . THR A 1 212 ? -9.963 -4.170 0.673 1.00 94.00 212 THR A CA 1
ATOM 1675 C C . THR A 1 212 ? -9.772 -3.345 1.941 1.00 94.00 212 THR A C 1
ATOM 1677 O O . THR A 1 212 ? -10.361 -3.647 2.979 1.00 94.00 212 THR A O 1
ATOM 1680 N N . VAL A 1 213 ? -8.962 -2.292 1.853 1.00 93.31 213 VAL A N 1
ATOM 1681 C CA . VAL A 1 213 ? -8.669 -1.372 2.956 1.00 93.31 213 VAL A CA 1
ATOM 1682 C C . VAL A 1 213 ? -9.096 0.031 2.555 1.00 93.31 213 VAL A C 1
ATOM 1684 O O . VAL A 1 213 ? -8.631 0.562 1.546 1.00 93.31 213 VAL A O 1
ATOM 1687 N N . GLU A 1 214 ? -9.957 0.629 3.374 1.00 92.88 214 GLU A N 1
ATOM 1688 C CA . GLU A 1 214 ? -10.455 1.996 3.226 1.00 92.88 214 GLU A CA 1
ATOM 1689 C C . GLU A 1 214 ? -10.079 2.807 4.458 1.00 92.88 214 GLU A C 1
ATOM 1691 O O . GLU A 1 214 ? -10.374 2.397 5.578 1.00 92.88 214 GLU A O 1
ATOM 1696 N N . GLY A 1 215 ? -9.425 3.953 4.272 1.00 90.56 215 GLY A N 1
ATOM 1697 C CA . GLY A 1 215 ? -9.016 4.790 5.397 1.00 90.56 215 GLY A CA 1
ATOM 1698 C C . GLY A 1 215 ? -8.491 6.158 4.984 1.00 90.56 215 GLY A C 1
ATOM 1699 O O . GLY A 1 215 ? -8.210 6.415 3.813 1.00 90.56 215 GLY A O 1
ATOM 1700 N N . ALA A 1 216 ? -8.359 7.044 5.970 1.00 92.06 216 ALA A N 1
ATOM 1701 C CA . ALA A 1 216 ? -7.787 8.370 5.773 1.00 92.06 216 ALA A CA 1
ATOM 1702 C C . ALA A 1 216 ? -6.260 8.342 5.926 1.00 92.06 216 ALA A C 1
ATOM 1704 O O . ALA A 1 216 ? -5.715 7.722 6.840 1.00 92.06 216 ALA A O 1
ATOM 1705 N N . SER A 1 217 ? -5.572 9.082 5.069 1.00 94.12 217 SER A N 1
ATOM 1706 C CA . SER A 1 217 ? -4.117 9.189 5.043 1.00 94.12 217 SER A CA 1
ATOM 1707 C C . SER A 1 217 ? -3.662 10.648 5.112 1.00 94.12 217 SER A C 1
ATOM 1709 O O . SER A 1 217 ? -4.405 11.588 4.821 1.00 94.12 217 SER A O 1
ATOM 1711 N N . GLU A 1 218 ? -2.418 10.856 5.522 1.00 94.12 218 GLU A N 1
ATOM 1712 C CA . GLU A 1 218 ? -1.749 12.153 5.566 1.00 94.12 218 GLU A CA 1
ATOM 1713 C C . GLU A 1 218 ? -0.373 12.011 4.921 1.00 94.12 218 GLU A C 1
ATOM 1715 O O . GLU A 1 218 ? 0.397 11.143 5.326 1.00 94.12 218 GLU A O 1
ATOM 1720 N N . PHE A 1 219 ? -0.056 12.869 3.953 1.00 94.06 219 PHE A N 1
ATOM 1721 C CA . PHE A 1 219 ? 1.223 12.874 3.245 1.00 94.06 219 PHE A CA 1
ATOM 1722 C C . PHE A 1 219 ? 1.959 14.182 3.517 1.00 94.06 219 PHE A C 1
ATOM 1724 O O . PHE A 1 219 ? 1.387 15.266 3.414 1.00 94.06 219 PHE A O 1
ATOM 1731 N N . PHE A 1 220 ? 3.246 14.077 3.822 1.00 94.38 220 PHE A N 1
ATOM 1732 C CA . PHE A 1 220 ? 4.157 15.197 3.971 1.00 94.38 220 PHE A CA 1
ATOM 1733 C C . PHE A 1 220 ? 5.284 15.088 2.944 1.00 94.38 220 PHE A C 1
ATOM 1735 O O . PHE A 1 220 ? 6.235 14.317 3.099 1.00 94.38 220 PHE A O 1
ATOM 1742 N N . ASN A 1 221 ? 5.149 15.866 1.877 1.00 92.25 221 ASN A N 1
ATOM 1743 C CA . ASN A 1 221 ? 6.118 15.987 0.801 1.00 92.25 221 ASN A CA 1
ATOM 1744 C C . ASN A 1 221 ? 7.217 16.975 1.218 1.00 92.25 221 ASN A C 1
ATOM 1746 O O . ASN A 1 221 ? 6.925 18.099 1.633 1.00 92.25 221 ASN A O 1
ATOM 1750 N N . THR A 1 222 ? 8.486 16.576 1.105 1.00 88.56 222 THR A N 1
ATOM 1751 C CA . THR A 1 222 ? 9.640 17.459 1.352 1.00 88.56 222 THR A CA 1
ATOM 1752 C C . THR A 1 222 ? 10.232 17.980 0.039 1.00 88.56 222 THR A C 1
ATOM 1754 O O . THR A 1 222 ? 9.946 17.468 -1.038 1.00 88.56 222 THR A O 1
ATOM 1757 N N . THR A 1 223 ? 11.115 18.978 0.113 1.00 77.12 223 THR A N 1
ATOM 1758 C CA . THR A 1 223 ? 11.894 19.469 -1.043 1.00 77.12 223 THR A CA 1
ATOM 1759 C C . THR A 1 223 ? 13.141 18.634 -1.359 1.00 77.12 223 THR A C 1
ATOM 1761 O O . THR A 1 223 ? 13.900 19.007 -2.249 1.00 77.12 223 THR A O 1
ATOM 1764 N N . VAL A 1 224 ? 13.410 17.552 -0.617 1.00 75.69 224 VAL A N 1
ATOM 1765 C CA . VAL A 1 224 ? 14.705 16.839 -0.636 1.00 75.69 224 VAL A CA 1
ATOM 1766 C C . VAL A 1 224 ? 14.600 15.385 -1.109 1.00 75.69 224 VAL A C 1
ATOM 1768 O O . VAL A 1 224 ? 15.376 14.535 -0.686 1.00 75.69 224 VAL A O 1
ATOM 1771 N N . GLY A 1 225 ? 13.639 15.074 -1.987 1.00 82.31 225 GLY A N 1
ATOM 1772 C CA . GLY A 1 225 ? 13.502 13.717 -2.536 1.00 82.31 225 GLY A CA 1
ATOM 1773 C C . GLY A 1 225 ? 12.895 12.699 -1.567 1.00 82.31 225 GLY A C 1
ATOM 1774 O O . GLY A 1 225 ? 13.024 11.497 -1.797 1.00 82.31 225 GLY A O 1
ATOM 1775 N N . ILE A 1 226 ? 12.263 13.169 -0.483 1.00 91.88 226 ILE A N 1
ATOM 1776 C CA . ILE A 1 226 ? 11.625 12.331 0.537 1.00 91.88 226 ILE A CA 1
ATOM 1777 C C . ILE A 1 226 ? 10.163 12.743 0.722 1.00 91.88 226 ILE A C 1
ATOM 1779 O O . ILE A 1 226 ? 9.857 13.933 0.814 1.00 91.88 226 ILE A O 1
ATOM 1783 N N . THR A 1 227 ? 9.285 11.759 0.863 1.00 94.62 227 THR A N 1
ATOM 1784 C CA . THR A 1 227 ? 7.914 11.941 1.349 1.00 94.62 227 THR A CA 1
ATOM 1785 C C . THR A 1 227 ? 7.686 11.030 2.540 1.00 94.62 227 THR A C 1
ATOM 1787 O O . THR A 1 227 ? 8.080 9.865 2.525 1.00 94.62 227 THR A O 1
ATOM 1790 N N . TYR A 1 228 ? 7.022 11.551 3.561 1.00 95.69 228 TYR A N 1
ATOM 1791 C CA . TYR A 1 228 ? 6.523 10.771 4.685 1.00 95.69 228 TYR A CA 1
ATOM 1792 C C . TYR A 1 228 ? 5.012 10.624 4.562 1.00 95.69 228 TYR A C 1
ATOM 1794 O O . TYR A 1 228 ? 4.349 11.545 4.087 1.00 95.69 228 TYR A O 1
ATOM 1802 N N . ALA A 1 229 ? 4.447 9.500 4.992 1.00 95.75 229 ALA A N 1
ATOM 1803 C CA . ALA A 1 229 ? 3.000 9.353 5.057 1.00 95.75 229 ALA A CA 1
ATOM 1804 C C . ALA A 1 229 ? 2.549 8.554 6.277 1.00 95.75 229 ALA A C 1
ATOM 1806 O O . ALA A 1 229 ? 3.175 7.573 6.668 1.00 95.75 229 ALA A O 1
ATOM 1807 N N . VAL A 1 230 ? 1.432 8.969 6.859 1.00 95.81 230 VAL A N 1
ATOM 1808 C CA . VAL A 1 230 ? 0.691 8.214 7.867 1.00 95.81 230 VAL A CA 1
ATOM 1809 C C . VAL A 1 230 ? -0.568 7.723 7.169 1.00 95.81 230 VAL A C 1
ATOM 1811 O O . VAL A 1 230 ? -1.422 8.544 6.831 1.00 95.81 230 VAL A O 1
ATOM 1814 N N . ARG A 1 231 ? -0.656 6.422 6.883 1.00 95.00 231 ARG A N 1
ATOM 1815 C CA . ARG A 1 231 ? -1.682 5.853 5.998 1.00 95.00 231 ARG A CA 1
ATOM 1816 C C . ARG A 1 231 ? -2.677 4.981 6.746 1.00 95.00 231 ARG A C 1
ATOM 1818 O O . ARG A 1 231 ? -2.327 4.345 7.741 1.00 95.00 231 ARG A O 1
ATOM 1825 N N . PHE A 1 232 ? -3.907 4.965 6.235 1.00 92.94 232 PHE A N 1
ATOM 1826 C CA . PHE A 1 232 ? -5.024 4.158 6.733 1.00 92.94 232 PHE A CA 1
ATOM 1827 C C . PHE A 1 232 ? -5.296 4.355 8.239 1.00 92.94 232 PHE A C 1
ATOM 1829 O O . PHE A 1 232 ? -5.437 3.386 8.992 1.00 92.94 232 PHE A O 1
ATOM 1836 N N . LYS A 1 233 ? -5.352 5.622 8.676 1.00 89.44 233 LYS A N 1
ATOM 1837 C CA . LYS A 1 233 ? -5.785 6.025 10.025 1.00 89.44 233 LYS A CA 1
ATOM 1838 C C . LYS A 1 233 ? -7.097 5.329 10.386 1.00 89.44 233 LYS A C 1
ATOM 1840 O O . LYS A 1 233 ? -7.957 5.147 9.527 1.00 89.44 233 LYS A O 1
ATOM 1845 N N . ASP A 1 234 ? -7.187 4.908 11.643 1.00 83.62 234 ASP A N 1
ATOM 1846 C CA . ASP A 1 234 ? -8.344 4.232 12.246 1.00 83.62 234 ASP A CA 1
ATOM 1847 C C . ASP A 1 234 ? -8.649 2.812 11.697 1.00 83.62 234 ASP A C 1
ATOM 1849 O O . ASP A 1 234 ? -9.559 2.135 12.170 1.00 83.62 234 ASP A O 1
ATOM 1853 N N . THR A 1 235 ? -7.823 2.277 10.783 1.00 88.12 235 THR A N 1
ATOM 1854 C CA . THR A 1 235 ? -7.953 0.909 10.223 1.00 88.12 235 THR A CA 1
ATOM 1855 C C . THR A 1 235 ? -6.968 -0.097 10.833 1.00 88.12 235 THR A C 1
ATOM 1857 O O . THR A 1 235 ? -6.008 0.291 11.498 1.00 88.12 235 THR A O 1
ATOM 1860 N N . ASP A 1 236 ? -7.151 -1.401 10.568 1.00 87.12 236 ASP A N 1
ATOM 1861 C CA . ASP A 1 236 ? -6.207 -2.477 10.952 1.00 87.12 236 ASP A CA 1
ATOM 1862 C C . ASP A 1 236 ? -4.824 -2.363 10.283 1.00 87.12 236 ASP A C 1
ATOM 1864 O O . ASP A 1 236 ? -3.865 -2.964 10.768 1.00 87.12 236 ASP A O 1
ATOM 1868 N N . TYR A 1 237 ? -4.698 -1.532 9.245 1.00 92.44 237 TYR A N 1
ATOM 1869 C CA . TYR A 1 237 ? -3.475 -1.308 8.471 1.00 92.44 237 TYR A CA 1
ATOM 1870 C C . TYR A 1 237 ? -2.834 0.064 8.740 1.00 92.44 237 TYR A C 1
ATOM 1872 O O . TYR A 1 237 ? -1.984 0.514 7.963 1.00 92.44 237 TYR A O 1
ATOM 1880 N N . TYR A 1 238 ? -3.218 0.730 9.837 1.00 93.06 238 TYR A N 1
ATOM 1881 C CA . TYR A 1 238 ? -2.638 2.002 10.271 1.00 93.06 238 TYR A CA 1
ATOM 1882 C C . TYR A 1 238 ? -1.106 1.916 10.334 1.00 93.06 238 TYR A C 1
ATOM 1884 O O . TYR A 1 238 ? -0.531 1.095 11.055 1.00 93.06 238 TYR A O 1
ATOM 1892 N N . SER A 1 239 ? -0.429 2.713 9.505 1.00 95.06 239 SER A N 1
ATOM 1893 C CA . SER A 1 239 ? 0.999 2.526 9.235 1.00 95.06 239 SER A CA 1
ATOM 1894 C C . SER A 1 239 ? 1.739 3.812 8.867 1.00 95.06 239 SER A C 1
ATOM 1896 O O . SER A 1 239 ? 1.190 4.741 8.273 1.00 95.06 239 SER A O 1
ATOM 1898 N N . ALA A 1 240 ? 3.020 3.856 9.230 1.00 96.19 240 ALA A N 1
ATOM 1899 C CA . ALA A 1 240 ? 3.954 4.922 8.906 1.00 96.19 240 ALA A CA 1
ATOM 1900 C C . ALA A 1 240 ? 4.776 4.530 7.680 1.00 96.19 240 ALA A C 1
ATOM 1902 O O . ALA A 1 240 ? 5.255 3.399 7.599 1.00 96.19 240 ALA A O 1
ATOM 1903 N N . TRP A 1 241 ? 4.983 5.477 6.770 1.00 96.75 241 TRP A N 1
ATOM 1904 C CA . TRP A 1 241 ? 5.671 5.287 5.498 1.00 96.75 241 TRP A CA 1
ATOM 1905 C C . TRP A 1 241 ? 6.712 6.384 5.267 1.00 96.75 241 TRP A C 1
ATOM 1907 O O . TRP A 1 241 ? 6.483 7.555 5.578 1.00 96.75 241 TRP A O 1
ATOM 1917 N N . ARG A 1 242 ? 7.843 6.001 4.678 1.00 95.56 242 ARG A N 1
ATOM 1918 C CA . ARG A 1 242 ? 8.900 6.879 4.175 1.00 95.56 242 ARG A CA 1
ATOM 1919 C C . ARG A 1 242 ? 9.254 6.435 2.762 1.00 95.56 242 ARG A C 1
ATOM 1921 O O . ARG A 1 242 ? 9.694 5.309 2.560 1.00 95.56 242 ARG A O 1
ATOM 1928 N N . TYR A 1 243 ? 9.102 7.342 1.810 1.00 95.75 243 TYR A N 1
ATOM 1929 C CA . TYR A 1 243 ? 9.467 7.168 0.410 1.00 95.75 243 TYR A CA 1
ATOM 1930 C C . TYR A 1 243 ? 10.689 8.038 0.124 1.00 95.75 243 TYR A C 1
ATOM 1932 O O . TYR A 1 243 ? 10.602 9.250 0.309 1.00 95.75 243 TYR A O 1
ATOM 1940 N N . SER A 1 244 ? 11.796 7.471 -0.348 1.00 93.75 244 SER A N 1
ATOM 1941 C CA . SER A 1 244 ? 12.977 8.226 -0.786 1.00 93.75 244 SER A CA 1
ATOM 1942 C C . SER A 1 244 ? 13.401 7.845 -2.203 1.00 93.75 244 SER A C 1
ATOM 1944 O O . SER A 1 244 ? 13.537 6.668 -2.537 1.00 93.75 244 SER A O 1
ATOM 1946 N N . TYR A 1 245 ? 13.640 8.854 -3.042 1.00 92.50 245 TYR A N 1
ATOM 1947 C CA . TYR A 1 245 ? 14.297 8.675 -4.334 1.00 92.50 245 TYR A CA 1
ATOM 1948 C C . TYR A 1 245 ? 15.810 8.815 -4.141 1.00 92.50 245 TYR A C 1
ATOM 1950 O O . TYR A 1 245 ? 16.335 9.917 -3.970 1.00 92.50 245 TYR A O 1
ATOM 1958 N N . GLU A 1 246 ? 16.517 7.690 -4.130 1.00 91.56 246 GLU A N 1
ATOM 1959 C CA . GLU A 1 246 ? 17.929 7.619 -3.756 1.00 91.56 246 GLU A CA 1
ATOM 1960 C C . GLU A 1 246 ? 18.814 7.362 -4.969 1.00 91.56 246 GLU A C 1
ATOM 1962 O O . GLU A 1 246 ? 18.485 6.544 -5.828 1.00 91.56 246 GLU A O 1
ATOM 1967 N N . ARG A 1 247 ? 19.975 8.024 -5.012 1.00 87.94 247 ARG A N 1
ATOM 1968 C CA . ARG A 1 247 ? 21.061 7.674 -5.933 1.00 87.94 247 ARG A CA 1
ATOM 1969 C C . ARG A 1 247 ? 22.037 6.732 -5.252 1.00 87.94 247 ARG A C 1
ATOM 1971 O O . ARG A 1 247 ? 22.411 6.956 -4.104 1.00 87.94 247 ARG A O 1
ATOM 1978 N N . TYR A 1 248 ? 22.516 5.751 -5.996 1.00 79.75 248 TYR A N 1
ATOM 1979 C CA . TYR A 1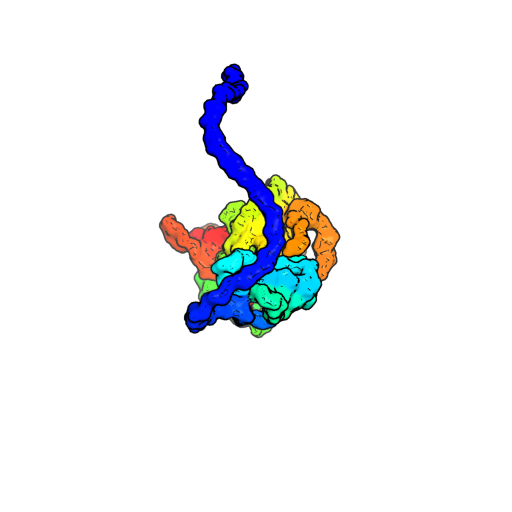 248 ? 23.600 4.870 -5.587 1.00 79.75 248 TYR A CA 1
ATOM 1980 C C . TYR A 1 248 ? 24.599 4.711 -6.737 1.00 79.75 248 TYR A C 1
ATOM 1982 O O . TYR A 1 248 ? 24.359 5.134 -7.869 1.00 79.75 248 TYR A O 1
ATOM 1990 N N . LYS A 1 249 ? 25.770 4.164 -6.421 1.00 71.19 249 LYS A N 1
ATOM 1991 C CA . LYS A 1 249 ? 26.852 3.963 -7.383 1.00 71.19 249 LYS A CA 1
ATOM 1992 C C . LYS A 1 249 ? 26.779 2.535 -7.918 1.00 71.19 249 LYS A C 1
ATOM 1994 O O . LYS A 1 249 ? 26.823 1.596 -7.124 1.00 71.19 249 LYS A O 1
ATOM 1999 N N . ASP A 1 250 ? 26.676 2.380 -9.233 1.00 65.44 250 ASP A N 1
ATOM 2000 C CA . ASP A 1 250 ? 26.712 1.067 -9.876 1.00 65.44 250 ASP A CA 1
ATOM 2001 C C . ASP A 1 250 ? 28.135 0.462 -9.867 1.00 65.44 250 ASP A C 1
ATOM 2003 O O . ASP A 1 250 ? 29.121 1.088 -9.450 1.00 65.44 250 ASP A O 1
ATOM 2007 N N . LYS A 1 251 ? 28.265 -0.776 -10.358 1.00 59.75 251 LYS A N 1
ATOM 2008 C CA . LYS A 1 251 ? 29.562 -1.473 -10.444 1.00 59.75 251 LYS A CA 1
ATOM 2009 C C . LYS A 1 251 ? 30.566 -0.795 -11.394 1.00 59.75 251 LYS A C 1
ATOM 2011 O O . LYS A 1 251 ? 31.764 -1.043 -11.273 1.00 59.75 251 LYS A O 1
ATOM 2016 N N . VAL A 1 252 ? 30.115 0.072 -12.304 1.00 65.88 252 VAL A N 1
ATOM 2017 C CA . VAL A 1 252 ? 30.924 0.765 -13.325 1.00 65.88 252 VAL A CA 1
ATOM 2018 C C . VAL A 1 252 ? 30.977 2.289 -13.130 1.00 65.88 252 VAL A C 1
ATOM 2020 O O . VAL A 1 252 ? 31.303 3.026 -14.057 1.00 65.88 252 VAL A O 1
ATOM 2023 N N . HIS A 1 253 ? 30.758 2.758 -11.895 1.00 59.25 253 HIS A N 1
ATOM 2024 C CA . HIS A 1 253 ? 30.870 4.161 -11.469 1.00 59.25 253 HIS A CA 1
ATOM 2025 C C . HIS A 1 253 ? 29.834 5.133 -12.065 1.00 59.25 253 HIS A C 1
ATOM 2027 O O . HIS A 1 253 ? 30.005 6.349 -11.948 1.00 59.25 253 HIS A O 1
ATOM 2033 N N . LYS A 1 254 ? 28.736 4.638 -12.639 1.00 66.38 254 LYS A N 1
ATOM 2034 C CA . LYS A 1 254 ? 27.573 5.462 -12.982 1.00 66.38 254 LYS A CA 1
ATOM 2035 C C . LYS A 1 254 ? 26.687 5.642 -11.749 1.00 66.38 254 LYS A C 1
ATOM 2037 O O . LYS A 1 254 ? 26.713 4.846 -10.809 1.00 66.38 254 LYS A O 1
ATOM 2042 N N . PHE A 1 255 ? 25.918 6.726 -11.751 1.00 71.88 255 PHE A N 1
ATOM 2043 C CA . PHE A 1 255 ? 24.913 6.991 -10.728 1.00 71.88 255 PHE A CA 1
ATOM 2044 C C . PHE A 1 255 ? 23.554 6.518 -11.226 1.00 71.88 255 PHE A C 1
ATOM 2046 O O . PHE A 1 255 ? 22.912 7.218 -12.010 1.00 71.88 255 PHE A O 1
ATOM 2053 N N . ASP A 1 256 ? 23.127 5.360 -10.740 1.00 86.12 256 ASP A N 1
ATOM 2054 C CA . ASP A 1 256 ? 21.752 4.902 -10.893 1.00 86.12 256 ASP A CA 1
ATOM 2055 C C . ASP A 1 256 ? 20.894 5.397 -9.729 1.00 86.12 256 ASP A C 1
ATOM 2057 O O . ASP A 1 256 ? 21.386 5.844 -8.687 1.00 86.12 256 ASP A O 1
ATOM 2061 N N . SER A 1 257 ? 19.581 5.328 -9.923 1.00 92.12 257 SER A N 1
ATOM 2062 C CA . SER A 1 257 ? 18.599 5.680 -8.905 1.00 92.12 257 SER A CA 1
ATOM 2063 C C . SER A 1 257 ? 17.706 4.495 -8.556 1.00 92.12 257 SER A C 1
ATOM 2065 O O . SER A 1 257 ? 17.505 3.574 -9.351 1.00 92.12 257 SER A O 1
ATOM 2067 N N . ARG A 1 258 ? 17.131 4.535 -7.360 1.00 93.81 258 ARG A N 1
ATOM 2068 C CA . ARG A 1 258 ? 16.119 3.597 -6.873 1.00 93.81 258 ARG A CA 1
ATOM 2069 C C . ARG A 1 258 ? 15.078 4.353 -6.058 1.00 93.81 258 ARG A C 1
ATOM 2071 O O . ARG A 1 258 ? 15.387 5.366 -5.431 1.00 93.81 258 ARG A O 1
ATOM 2078 N N . LEU A 1 259 ? 13.862 3.835 -6.044 1.00 95.25 259 LEU A N 1
ATOM 2079 C CA . LEU A 1 259 ? 12.862 4.200 -5.056 1.00 95.25 259 LEU A CA 1
ATOM 2080 C C . LEU A 1 259 ? 13.022 3.257 -3.862 1.00 95.25 259 LEU A C 1
ATOM 2082 O O . LEU A 1 259 ? 12.910 2.042 -4.017 1.00 95.25 259 LEU A O 1
ATOM 2086 N N . VAL A 1 260 ? 13.286 3.819 -2.686 1.00 95.75 260 VAL A N 1
ATOM 2087 C CA . VAL A 1 260 ? 13.298 3.096 -1.414 1.00 95.75 260 VAL A CA 1
ATOM 2088 C C . VAL A 1 260 ? 12.025 3.449 -0.662 1.00 95.75 260 VAL A C 1
ATOM 2090 O O . VAL A 1 260 ? 11.707 4.623 -0.472 1.00 95.75 260 VAL A O 1
ATOM 2093 N N . ILE A 1 261 ? 11.280 2.428 -0.252 1.00 96.81 261 ILE A N 1
ATOM 2094 C CA . ILE A 1 261 ? 10.047 2.584 0.516 1.00 96.81 261 ILE A CA 1
ATOM 2095 C C . ILE A 1 261 ? 10.218 1.817 1.813 1.00 96.81 261 ILE A C 1
ATOM 2097 O O . ILE A 1 261 ? 10.379 0.601 1.783 1.00 96.81 261 ILE A O 1
ATOM 2101 N N . THR A 1 262 ? 10.165 2.514 2.942 1.00 96.12 262 THR A N 1
ATOM 2102 C CA . THR A 1 262 ? 10.130 1.908 4.274 1.00 96.12 262 THR A CA 1
ATOM 2103 C C . THR A 1 262 ? 8.742 2.098 4.859 1.00 96.12 262 THR A C 1
ATOM 2105 O O . THR A 1 262 ? 8.225 3.214 4.859 1.00 96.12 262 THR A O 1
ATOM 2108 N N . ALA A 1 263 ? 8.145 1.030 5.380 1.00 96.19 263 ALA A N 1
ATOM 2109 C CA . ALA A 1 263 ? 6.858 1.081 6.056 1.00 96.19 263 ALA A CA 1
ATOM 2110 C C . ALA A 1 263 ? 6.861 0.236 7.333 1.00 96.19 263 ALA A C 1
ATOM 2112 O O . ALA A 1 263 ? 7.492 -0.822 7.396 1.00 96.19 263 ALA A O 1
ATOM 2113 N N . ARG A 1 264 ? 6.136 0.700 8.354 1.00 93.75 264 ARG A N 1
ATOM 2114 C CA . ARG A 1 264 ? 5.918 -0.025 9.614 1.00 93.75 264 ARG A CA 1
ATOM 2115 C C . ARG A 1 264 ? 4.490 0.194 10.130 1.00 93.75 264 ARG A C 1
ATOM 2117 O O . ARG A 1 264 ? 3.986 1.311 10.000 1.00 93.75 264 ARG A O 1
ATOM 2124 N N . PRO A 1 265 ? 3.836 -0.813 10.729 1.00 93.75 265 PRO A N 1
ATOM 2125 C CA . PRO A 1 265 ? 2.561 -0.613 11.415 1.00 93.75 265 PRO A CA 1
ATOM 2126 C C . PRO A 1 265 ? 2.704 0.318 12.629 1.00 93.75 265 PRO A C 1
ATOM 2128 O O . PRO A 1 265 ? 3.796 0.447 13.195 1.00 93.75 265 PRO A O 1
ATOM 2131 N N . ILE A 1 266 ? 1.599 0.947 13.028 1.00 90.56 266 ILE A N 1
ATOM 2132 C CA . ILE A 1 266 ? 1.492 1.827 14.198 1.00 90.56 266 ILE A CA 1
ATOM 2133 C C . ILE A 1 266 ? 0.316 1.346 15.070 1.00 90.56 266 ILE A C 1
ATOM 2135 O O . ILE A 1 266 ? -0.724 0.952 14.543 1.00 90.56 266 ILE A O 1
ATOM 2139 N N . ASP A 1 267 ? 0.447 1.410 16.396 1.00 84.25 267 ASP A N 1
ATOM 2140 C CA . ASP A 1 267 ? -0.694 1.258 17.312 1.00 84.25 267 ASP A CA 1
ATOM 2141 C C . ASP A 1 267 ? -1.671 2.442 17.162 1.00 84.25 267 ASP A C 1
ATOM 2143 O O . ASP A 1 267 ? -1.230 3.591 17.135 1.00 84.25 267 ASP A O 1
ATOM 2147 N N . LEU A 1 268 ? -2.989 2.193 17.104 1.00 76.00 268 LEU A N 1
ATOM 2148 C CA . LEU A 1 268 ? -4.010 3.254 16.943 1.00 76.00 268 LEU A CA 1
ATOM 2149 C C . LEU A 1 268 ? -3.900 4.364 17.994 1.00 76.00 268 LEU A C 1
ATOM 2151 O O . LEU A 1 268 ? -4.050 5.539 17.670 1.00 76.00 268 LEU A O 1
ATOM 2155 N N . ASP A 1 269 ? -3.591 3.987 19.235 1.00 75.19 269 ASP A N 1
ATOM 2156 C CA . ASP A 1 269 ? -3.477 4.907 20.370 1.00 75.19 269 ASP A CA 1
ATOM 2157 C C . ASP A 1 269 ? -2.313 5.911 20.200 1.00 75.19 269 ASP A C 1
ATOM 2159 O O . ASP A 1 269 ? -2.236 6.919 20.907 1.00 75.19 269 ASP A O 1
ATOM 2163 N N . LEU A 1 270 ? -1.394 5.665 19.253 1.00 82.19 270 LEU A N 1
ATOM 2164 C CA . LEU A 1 270 ? -0.290 6.562 18.933 1.00 82.19 270 LEU A CA 1
ATOM 2165 C C . LEU A 1 270 ? -0.716 7.608 17.885 1.00 82.19 270 LEU A C 1
ATOM 2167 O O . LEU A 1 270 ? -0.593 7.427 16.668 1.00 82.19 270 LEU A O 1
ATOM 2171 N N . ALA A 1 271 ? -1.173 8.755 18.386 1.00 83.88 271 ALA A N 1
ATOM 2172 C CA . ALA A 1 271 ? -1.565 9.914 17.586 1.00 83.88 271 ALA A CA 1
ATOM 2173 C C . ALA A 1 271 ? -0.357 10.613 16.917 1.00 83.88 271 ALA A C 1
ATOM 2175 O O . ALA A 1 271 ? 0.183 11.593 17.447 1.00 83.88 271 ALA A O 1
ATOM 2176 N N . ILE A 1 272 ? 0.047 10.134 15.733 1.00 91.69 272 ILE A N 1
ATOM 2177 C CA . ILE A 1 272 ? 1.161 10.692 14.945 1.00 91.69 272 ILE A CA 1
ATOM 2178 C C . ILE A 1 272 ? 0.720 11.446 13.681 1.00 91.69 272 ILE A C 1
ATOM 2180 O O . ILE A 1 272 ? -0.365 11.228 13.137 1.00 91.69 272 ILE A O 1
ATOM 2184 N N . SER A 1 273 ? 1.595 12.324 13.187 1.00 93.88 273 SER A N 1
ATOM 2185 C CA . SER A 1 273 ? 1.459 13.008 11.898 1.00 93.88 273 SER A CA 1
ATOM 2186 C C . SER A 1 273 ? 2.713 12.872 11.031 1.00 93.88 273 SER A C 1
ATOM 2188 O O . SER A 1 273 ? 3.837 12.716 11.523 1.00 93.88 273 SER A O 1
ATOM 2190 N N .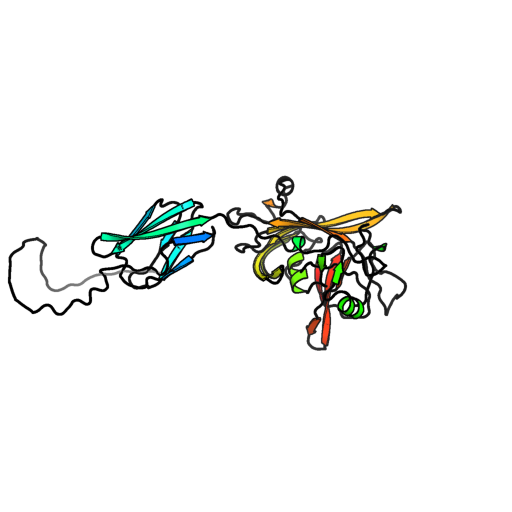 ALA A 1 274 ? 2.519 12.953 9.713 1.00 94.44 274 ALA A N 1
ATOM 2191 C CA . ALA A 1 274 ? 3.595 12.775 8.739 1.00 94.44 274 ALA A CA 1
ATOM 2192 C C . ALA A 1 274 ? 4.647 13.900 8.795 1.00 94.44 274 ALA A C 1
ATOM 2194 O O . ALA A 1 274 ? 5.826 13.648 8.568 1.00 94.44 274 ALA A O 1
ATOM 2195 N N . GLU A 1 275 ? 4.238 15.131 9.121 1.00 94.19 275 GLU A N 1
ATOM 2196 C CA . GLU A 1 275 ? 5.144 16.288 9.202 1.00 94.19 275 GLU A CA 1
ATOM 2197 C C . GLU A 1 275 ? 5.888 16.373 10.547 1.00 94.19 275 GLU A C 1
ATOM 2199 O O . GLU A 1 275 ? 7.070 16.719 10.572 1.00 94.19 275 GLU A O 1
ATOM 2204 N N . ARG A 1 276 ? 5.223 16.050 11.668 1.00 94.25 276 ARG A N 1
ATOM 2205 C CA . ARG A 1 276 ? 5.768 16.254 13.024 1.00 94.25 276 ARG A CA 1
ATOM 2206 C C . ARG A 1 276 ? 6.664 15.110 13.494 1.00 94.25 276 ARG A C 1
ATOM 2208 O O . ARG A 1 276 ? 7.697 15.367 14.106 1.00 94.25 276 ARG A O 1
ATOM 2215 N N . ASP A 1 277 ? 6.241 13.869 13.259 1.00 94.81 277 ASP A N 1
ATOM 2216 C CA . ASP A 1 277 ? 6.829 12.704 13.932 1.00 94.81 277 ASP A CA 1
ATOM 2217 C C . ASP A 1 277 ? 7.691 11.877 12.982 1.00 94.81 277 ASP A C 1
ATOM 2219 O O . ASP A 1 277 ? 8.827 11.546 13.310 1.00 94.81 277 ASP A O 1
ATOM 2223 N N . LEU A 1 278 ? 7.190 11.609 11.770 1.00 95.06 278 LEU A N 1
ATOM 2224 C CA . LEU A 1 278 ? 7.902 10.788 10.784 1.00 95.06 278 LEU A CA 1
ATOM 2225 C C . LEU A 1 278 ? 9.157 11.459 10.214 1.00 95.06 278 LEU A C 1
ATOM 2227 O O . LEU A 1 278 ? 10.011 10.776 9.658 1.00 95.06 278 LEU A O 1
ATOM 2231 N N . THR A 1 279 ? 9.296 12.776 10.354 1.00 93.75 279 THR A N 1
ATOM 2232 C CA . THR A 1 279 ? 10.487 13.524 9.925 1.00 93.75 279 THR A CA 1
ATOM 2233 C C . THR A 1 279 ? 11.691 13.335 10.849 1.00 93.75 279 THR A C 1
ATOM 2235 O O . THR A 1 279 ? 12.802 13.721 10.482 1.00 93.75 279 THR A O 1
ATOM 2238 N N . ARG A 1 280 ? 11.495 12.747 12.035 1.00 92.62 280 ARG A N 1
ATOM 2239 C CA . ARG A 1 280 ? 12.546 12.529 13.030 1.00 92.62 280 ARG A CA 1
ATOM 2240 C C . ARG A 1 280 ? 13.252 11.191 12.798 1.00 92.62 280 ARG A C 1
ATOM 2242 O O . ARG A 1 280 ? 12.600 10.169 12.597 1.00 92.62 280 ARG A O 1
ATOM 2249 N N . THR A 1 281 ? 14.582 11.172 12.873 1.00 87.75 281 THR A N 1
ATOM 2250 C CA . THR A 1 281 ? 15.375 9.945 12.667 1.00 87.75 281 THR A CA 1
ATOM 2251 C C . THR A 1 281 ? 15.080 8.873 13.723 1.00 87.75 281 THR A C 1
ATOM 2253 O O . THR A 1 281 ? 14.922 7.704 13.379 1.00 87.75 281 THR A O 1
ATOM 2256 N N . ASP A 1 282 ? 14.899 9.280 14.984 1.00 90.31 282 ASP A N 1
ATOM 2257 C CA . ASP A 1 282 ? 14.645 8.390 16.128 1.00 90.31 282 ASP A CA 1
ATOM 2258 C C . ASP A 1 282 ? 13.338 7.582 16.010 1.00 90.31 282 ASP A C 1
ATOM 2260 O O . ASP A 1 282 ? 13.223 6.491 16.570 1.00 90.31 282 ASP A O 1
ATOM 2264 N N . PHE A 1 283 ? 12.367 8.059 15.223 1.00 91.19 283 PHE A N 1
ATOM 2265 C CA . PHE A 1 283 ? 11.163 7.298 14.886 1.00 91.19 283 PHE A CA 1
ATOM 2266 C C . PHE A 1 283 ? 11.473 6.047 14.038 1.00 91.19 283 PHE A C 1
ATOM 2268 O O . PHE A 1 283 ? 10.826 5.008 14.196 1.00 91.19 283 PHE A O 1
ATOM 2275 N N . TRP A 1 284 ? 12.455 6.130 13.137 1.00 89.62 284 TRP A N 1
ATOM 2276 C CA . TRP A 1 284 ? 12.810 5.056 12.199 1.00 89.62 284 TRP A CA 1
ATOM 2277 C C . TRP A 1 284 ? 13.881 4.101 12.736 1.00 89.62 284 TRP A C 1
ATOM 2279 O O . TRP A 1 284 ? 13.977 2.973 12.261 1.00 89.62 284 TRP A O 1
ATOM 2289 N N . GLU A 1 285 ? 14.645 4.518 13.747 1.00 85.12 285 GLU A N 1
ATOM 2290 C CA . GLU A 1 285 ? 15.631 3.679 14.447 1.00 85.12 285 GLU A CA 1
ATOM 2291 C C . GLU A 1 285 ? 14.978 2.592 15.322 1.00 85.12 285 GLU A C 1
ATOM 2293 O O . GLU A 1 285 ? 15.587 1.561 15.612 1.00 85.12 285 GLU A O 1
ATOM 2298 N N . GLN A 1 286 ? 13.713 2.780 15.709 1.00 75.00 286 GLN A N 1
ATOM 2299 C CA . GLN A 1 286 ? 12.921 1.771 16.410 1.00 75.00 286 GLN A CA 1
ATOM 2300 C C . GLN A 1 286 ? 12.578 0.593 15.484 1.00 75.00 286 GLN A C 1
ATOM 2302 O O . GLN A 1 286 ? 11.706 0.687 14.613 1.00 75.00 286 GLN A O 1
ATOM 2307 N N . SER A 1 287 ? 13.220 -0.551 15.709 1.00 65.69 287 SER A N 1
ATOM 2308 C CA . SER A 1 287 ? 12.933 -1.773 14.964 1.00 65.69 287 SER A CA 1
ATOM 2309 C C . SER A 1 287 ? 11.617 -2.430 15.405 1.00 65.69 287 SER A C 1
ATOM 2311 O O . SER A 1 287 ? 11.319 -2.591 16.587 1.00 65.69 287 SER A O 1
ATOM 2313 N N . SER A 1 288 ? 10.831 -2.859 14.418 1.00 71.62 288 SER A N 1
ATOM 2314 C CA . SER A 1 288 ? 9.734 -3.816 14.573 1.00 71.62 288 SER A CA 1
ATOM 2315 C C . SER A 1 288 ? 9.996 -4.984 13.627 1.00 71.62 288 SER A C 1
ATOM 2317 O O . SER A 1 288 ? 10.522 -4.791 12.531 1.00 71.62 288 SER A O 1
ATOM 2319 N N . ASN A 1 289 ? 9.592 -6.195 14.008 1.00 79.19 289 ASN A N 1
ATOM 2320 C CA . ASN A 1 289 ? 9.619 -7.360 13.119 1.00 79.19 289 ASN A CA 1
ATOM 2321 C C . ASN A 1 289 ? 8.706 -7.198 11.884 1.00 79.19 289 ASN A C 1
ATOM 2323 O O . ASN A 1 289 ? 8.921 -7.885 10.883 1.00 79.19 289 ASN A O 1
ATOM 2327 N N . LEU A 1 290 ? 7.731 -6.281 11.952 1.00 84.00 290 LEU A N 1
ATOM 2328 C CA . LEU A 1 290 ? 6.832 -5.888 10.861 1.00 84.00 290 LEU A CA 1
ATOM 2329 C C . LEU A 1 290 ? 7.313 -4.644 10.086 1.00 84.00 290 LEU A C 1
ATOM 2331 O O . LEU A 1 290 ? 6.661 -4.242 9.122 1.00 84.00 290 LEU A O 1
ATOM 2335 N N . SER A 1 291 ? 8.438 -4.029 10.474 1.00 90.56 291 SER A N 1
ATOM 2336 C CA . SER A 1 291 ? 9.083 -2.998 9.654 1.00 90.56 291 SER A CA 1
ATOM 2337 C C . SER A 1 291 ? 9.657 -3.641 8.391 1.00 90.56 291 SER A C 1
ATOM 2339 O O . SER A 1 291 ? 10.391 -4.633 8.460 1.00 90.56 291 SER A O 1
ATOM 2341 N N . ARG A 1 292 ? 9.347 -3.066 7.228 1.00 95.00 292 ARG A N 1
ATOM 2342 C CA . ARG A 1 292 ? 9.837 -3.522 5.923 1.00 95.00 292 ARG A CA 1
ATOM 2343 C C . ARG A 1 292 ? 10.387 -2.363 5.116 1.00 95.00 292 ARG A C 1
ATOM 2345 O O . ARG A 1 292 ? 9.836 -1.267 5.150 1.00 95.00 292 ARG A O 1
ATOM 2352 N N . THR A 1 293 ? 11.441 -2.646 4.360 1.00 95.62 293 THR A N 1
ATOM 2353 C CA . THR A 1 293 ? 11.973 -1.759 3.327 1.00 95.62 293 THR A CA 1
ATOM 2354 C C . THR A 1 293 ? 11.992 -2.519 2.010 1.00 95.62 293 THR A C 1
ATOM 2356 O O . THR A 1 293 ? 12.485 -3.644 1.961 1.00 95.62 293 THR A O 1
ATOM 2359 N N . VAL A 1 294 ? 11.460 -1.907 0.957 1.00 96.38 294 VAL A N 1
ATOM 2360 C CA . VAL A 1 294 ? 11.488 -2.420 -0.416 1.00 96.38 294 VAL A CA 1
ATOM 2361 C C . VAL A 1 294 ? 12.248 -1.432 -1.287 1.00 96.38 294 VAL A C 1
ATOM 2363 O O . VAL A 1 294 ? 12.044 -0.221 -1.195 1.00 96.38 294 VAL A O 1
ATOM 2366 N N . GLU A 1 295 ? 13.113 -1.963 -2.146 1.00 95.94 295 GLU A N 1
ATOM 2367 C CA . GLU A 1 295 ? 13.871 -1.190 -3.123 1.00 95.94 295 GLU A CA 1
ATOM 2368 C C . GLU A 1 295 ? 13.428 -1.548 -4.545 1.00 95.94 295 GLU A C 1
ATOM 2370 O O . GLU A 1 295 ? 13.465 -2.710 -4.970 1.00 95.94 295 GLU A O 1
ATOM 2375 N N . LEU A 1 296 ? 13.017 -0.528 -5.296 1.00 96.50 296 LEU A N 1
ATOM 2376 C CA . LEU A 1 296 ? 12.625 -0.635 -6.696 1.00 96.50 296 LEU A CA 1
ATOM 2377 C C . LEU A 1 296 ? 13.676 0.092 -7.551 1.00 96.50 296 LEU A C 1
ATOM 2379 O O . LEU A 1 296 ? 13.775 1.320 -7.469 1.00 96.50 296 LEU A O 1
ATOM 2383 N N . PRO A 1 297 ? 14.479 -0.619 -8.364 1.00 95.81 297 PRO A N 1
ATOM 2384 C CA . PRO A 1 297 ? 15.454 0.010 -9.253 1.00 95.81 297 PRO A CA 1
ATOM 2385 C C . PRO A 1 297 ? 14.785 0.898 -10.310 1.00 95.81 297 PRO A C 1
ATOM 2387 O O . PRO A 1 297 ? 13.668 0.624 -10.759 1.00 95.81 297 PRO A O 1
ATOM 2390 N N . ALA A 1 298 ? 15.475 1.951 -10.751 1.00 96.00 298 ALA A N 1
ATOM 2391 C CA .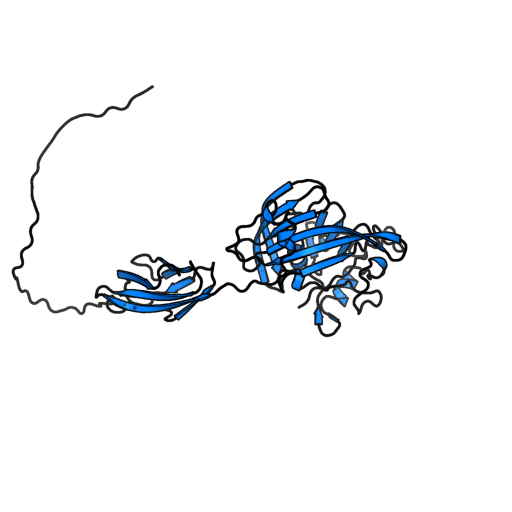 ALA A 1 298 ? 15.055 2.766 -11.889 1.00 96.00 298 ALA A CA 1
ATOM 2392 C C . ALA A 1 298 ? 15.362 2.041 -13.216 1.00 96.00 298 ALA A C 1
ATOM 2394 O O . ALA A 1 298 ? 16.310 2.368 -13.929 1.00 96.00 298 ALA A O 1
ATOM 2395 N N . THR A 1 299 ? 14.577 1.009 -13.518 1.00 95.94 299 THR A N 1
ATOM 2396 C CA . THR A 1 299 ? 14.776 0.068 -14.634 1.00 95.94 299 THR A CA 1
ATOM 2397 C C . THR A 1 299 ? 14.751 0.701 -16.025 1.00 95.94 299 THR A C 1
ATOM 2399 O O . THR A 1 299 ? 15.403 0.193 -16.937 1.00 95.94 299 THR A O 1
ATOM 2402 N N . GLY A 1 300 ? 14.057 1.828 -16.195 1.00 96.38 300 GLY A N 1
ATOM 2403 C CA . GLY A 1 300 ? 13.735 2.382 -17.505 1.00 96.38 300 GLY A CA 1
ATOM 2404 C C . GLY A 1 300 ? 12.715 1.527 -18.266 1.00 96.38 300 GLY A C 1
ATOM 2405 O O . GLY A 1 300 ? 12.035 0.680 -17.686 1.00 96.38 300 GLY A O 1
ATOM 2406 N N . CYS A 1 301 ? 12.597 1.764 -19.569 1.00 96.94 301 CYS A N 1
ATOM 2407 C CA . CYS A 1 301 ? 11.736 0.988 -20.459 1.00 96.94 301 CYS A CA 1
ATOM 2408 C C . CYS A 1 301 ? 12.315 0.849 -21.869 1.00 96.94 301 CYS A C 1
ATOM 2410 O O . CYS A 1 301 ? 13.060 1.718 -22.319 1.00 96.94 301 CYS A O 1
ATOM 2412 N N . VAL A 1 302 ? 11.937 -0.206 -22.596 1.00 98.12 302 VAL A N 1
ATOM 2413 C CA . VAL A 1 302 ? 12.141 -0.256 -24.055 1.00 98.12 302 VAL A CA 1
ATOM 2414 C C . VAL A 1 302 ? 10.896 0.296 -24.731 1.00 98.12 302 VAL A C 1
ATOM 2416 O O . VAL A 1 302 ? 9.804 -0.238 -24.543 1.00 98.12 302 VAL A O 1
ATOM 2419 N N . LYS A 1 303 ? 11.066 1.339 -25.542 1.00 96.81 303 LYS A N 1
ATOM 2420 C CA . LYS A 1 303 ? 10.007 1.885 -26.394 1.00 96.81 303 LYS A CA 1
ATOM 2421 C C . LYS A 1 303 ? 10.029 1.153 -27.726 1.00 96.81 303 LYS A C 1
ATOM 2423 O O . LYS A 1 303 ? 10.902 1.421 -28.546 1.00 96.81 303 LYS A O 1
ATOM 2428 N N . MET A 1 304 ? 9.102 0.228 -27.957 1.00 96.62 304 MET A N 1
ATOM 2429 C CA . MET A 1 304 ? 9.169 -0.660 -29.125 1.00 96.62 304 MET A CA 1
ATOM 2430 C C . MET A 1 304 ? 8.925 0.071 -30.451 1.00 96.62 304 MET A C 1
ATOM 2432 O O . MET A 1 304 ? 9.427 -0.370 -31.482 1.00 96.62 304 MET A O 1
ATOM 2436 N N . ALA A 1 305 ? 8.188 1.186 -30.428 1.00 94.00 305 ALA A N 1
ATOM 2437 C CA . ALA A 1 305 ? 7.961 2.028 -31.604 1.00 94.00 305 ALA A CA 1
ATOM 2438 C C . ALA A 1 305 ? 9.112 3.017 -31.886 1.00 94.00 305 ALA A C 1
ATOM 2440 O O . ALA A 1 305 ? 9.398 3.291 -33.049 1.00 94.00 305 ALA A O 1
ATOM 2441 N N . ASP A 1 306 ? 9.769 3.536 -30.840 1.00 93.25 306 ASP A N 1
ATOM 2442 C CA . ASP A 1 306 ? 10.762 4.616 -30.965 1.00 93.25 306 ASP A CA 1
ATOM 2443 C C . ASP A 1 306 ? 12.212 4.097 -31.002 1.00 93.25 306 ASP A C 1
ATOM 2445 O O . ASP A 1 306 ? 13.039 4.593 -31.765 1.00 93.25 306 ASP A O 1
ATOM 2449 N N . SER A 1 307 ? 12.546 3.142 -30.128 1.00 93.31 307 SER A N 1
ATOM 2450 C CA . SER A 1 307 ? 13.923 2.724 -29.840 1.00 93.31 307 SER A CA 1
ATOM 2451 C C . SER A 1 307 ? 13.972 1.282 -29.288 1.00 93.31 307 SER A C 1
ATOM 2453 O O . SER A 1 307 ? 14.324 1.077 -28.123 1.00 93.31 307 SER A O 1
ATOM 2455 N N . PRO A 1 308 ? 13.618 0.256 -30.087 1.00 93.44 308 PRO A N 1
ATOM 2456 C CA . PRO A 1 308 ? 13.432 -1.123 -29.611 1.00 93.44 308 PRO A CA 1
ATOM 2457 C C . PRO A 1 308 ? 14.708 -1.814 -29.094 1.00 93.44 308 PRO A C 1
ATOM 2459 O O . PRO A 1 308 ? 14.615 -2.861 -28.460 1.00 93.44 308 PRO A O 1
ATOM 2462 N N . ASN A 1 309 ? 15.888 -1.241 -29.350 1.00 93.12 309 ASN A N 1
ATOM 2463 C CA . ASN A 1 309 ? 17.181 -1.768 -28.900 1.00 93.12 309 ASN A CA 1
ATOM 2464 C C . ASN A 1 309 ? 17.761 -1.010 -27.687 1.00 93.12 309 ASN A C 1
ATOM 2466 O O . ASN A 1 309 ? 18.775 -1.437 -27.138 1.00 93.12 309 ASN A O 1
ATOM 2470 N N . ASP A 1 310 ? 17.129 0.089 -27.258 1.00 94.44 310 ASP A N 1
ATOM 2471 C CA . ASP A 1 310 ? 17.620 0.969 -26.194 1.00 94.44 310 ASP A CA 1
ATOM 2472 C C . ASP A 1 310 ? 16.659 1.007 -25.000 1.00 94.44 310 ASP A C 1
ATOM 2474 O O . ASP A 1 310 ? 15.436 1.000 -25.155 1.00 94.44 310 ASP A O 1
ATOM 2478 N N . VAL A 1 311 ? 17.212 1.121 -23.787 1.00 95.50 311 VAL A N 1
ATOM 2479 C CA . VAL A 1 311 ? 16.413 1.289 -22.563 1.00 95.50 311 VAL A CA 1
ATOM 2480 C C . VAL A 1 311 ? 16.357 2.760 -22.160 1.00 95.50 311 VAL A C 1
ATOM 2482 O O . VAL A 1 311 ? 17.261 3.309 -21.524 1.00 95.50 311 VAL A O 1
ATOM 2485 N N . PHE A 1 312 ? 15.250 3.399 -22.520 1.00 95.25 312 PHE A N 1
ATOM 2486 C CA . PHE A 1 312 ? 14.918 4.775 -22.185 1.00 95.25 312 PHE A CA 1
ATOM 2487 C C . PHE A 1 312 ? 14.827 4.973 -20.664 1.00 95.25 312 PHE A C 1
ATOM 2489 O O . PHE A 1 312 ? 14.169 4.210 -19.957 1.00 95.25 312 PHE A O 1
ATOM 2496 N N . LYS A 1 313 ? 15.469 6.031 -20.152 1.00 94.00 313 LYS A N 1
ATOM 2497 C CA . LYS A 1 313 ? 15.488 6.417 -18.723 1.00 94.00 313 LYS A CA 1
ATOM 2498 C C . LYS A 1 313 ? 15.980 5.340 -17.733 1.00 94.00 313 LYS A C 1
ATOM 2500 O O . LYS A 1 313 ? 15.678 5.452 -16.540 1.00 94.00 313 LYS A O 1
ATOM 2505 N N . ARG A 1 314 ? 16.779 4.354 -18.168 1.00 94.12 314 ARG A N 1
ATOM 2506 C CA . ARG A 1 314 ? 17.539 3.496 -17.236 1.00 94.12 314 ARG A CA 1
ATOM 2507 C C . ARG A 1 314 ? 18.332 4.374 -16.254 1.00 94.12 314 ARG A C 1
ATOM 2509 O O . ARG A 1 314 ? 18.889 5.394 -16.656 1.00 94.12 314 ARG A O 1
ATOM 2516 N N . GLY A 1 315 ? 18.302 4.026 -14.971 1.00 92.62 315 GLY A N 1
ATOM 2517 C CA . GLY A 1 315 ? 18.924 4.788 -13.886 1.00 92.62 315 GLY A CA 1
ATOM 2518 C C . GLY A 1 315 ? 18.149 6.027 -13.418 1.00 92.62 315 GLY A C 1
ATOM 2519 O O . GLY A 1 315 ? 18.517 6.619 -12.403 1.00 92.62 315 GLY A O 1
ATOM 2520 N N . ALA A 1 316 ? 17.069 6.423 -14.107 1.00 93.25 316 ALA A N 1
ATOM 2521 C CA . ALA A 1 316 ? 16.360 7.692 -13.879 1.00 93.25 316 ALA A CA 1
ATOM 2522 C C . ALA A 1 316 ? 14.825 7.585 -13.741 1.00 93.25 316 ALA A C 1
ATOM 2524 O O . ALA A 1 316 ? 14.166 8.539 -13.318 1.00 93.25 316 ALA A O 1
ATOM 2525 N N . SER A 1 317 ? 14.205 6.470 -14.127 1.00 95.19 317 SER A N 1
ATOM 2526 C CA . SER A 1 317 ? 12.795 6.188 -13.827 1.00 95.19 317 SER A CA 1
ATOM 2527 C C . SER A 1 317 ? 12.535 4.690 -13.716 1.00 95.19 317 SER A C 1
ATOM 2529 O O . SER A 1 317 ? 13.138 3.906 -14.444 1.00 95.19 317 SER A O 1
ATOM 2531 N N . GLY A 1 318 ? 11.629 4.292 -12.828 1.00 96.44 318 GLY A N 1
ATOM 2532 C CA . GLY A 1 318 ? 11.131 2.920 -12.753 1.00 96.44 318 GLY A CA 1
ATOM 2533 C C . GLY A 1 318 ? 9.808 2.776 -13.493 1.00 96.44 318 GLY A C 1
ATOM 2534 O O . GLY A 1 318 ? 8.932 3.629 -13.348 1.00 96.44 318 GLY A O 1
ATOM 2535 N N . PHE A 1 319 ? 9.670 1.698 -14.264 1.00 97.50 319 PHE A N 1
ATOM 2536 C CA . PHE A 1 319 ? 8.430 1.318 -14.939 1.00 97.50 319 PHE A CA 1
ATOM 2537 C C . PHE A 1 319 ? 8.124 -0.144 -14.623 1.00 97.50 319 PHE A C 1
ATOM 2539 O O . PHE A 1 319 ? 8.973 -1.015 -14.842 1.00 97.50 319 PHE A O 1
ATOM 2546 N N . TYR A 1 320 ? 6.918 -0.391 -14.115 1.00 98.31 320 TYR A N 1
ATOM 2547 C CA . TYR A 1 320 ? 6.468 -1.695 -13.642 1.00 98.31 320 TYR A CA 1
ATOM 2548 C C . TYR A 1 320 ? 5.042 -1.965 -14.109 1.00 98.31 320 TYR A C 1
ATOM 2550 O O . TYR A 1 320 ? 4.192 -1.078 -14.022 1.00 98.31 320 TYR A O 1
ATOM 2558 N N . TRP A 1 321 ? 4.771 -3.177 -14.591 1.00 98.25 321 TRP A N 1
ATOM 2559 C CA . TRP A 1 321 ? 3.418 -3.570 -14.993 1.00 98.25 321 TRP A CA 1
ATOM 2560 C C . TRP A 1 321 ? 2.495 -3.854 -13.805 1.00 98.25 321 TRP A C 1
ATOM 2562 O O . TRP A 1 321 ? 2.933 -4.317 -12.748 1.00 98.25 321 TRP A O 1
ATOM 2572 N N . ALA A 1 322 ? 1.202 -3.634 -14.032 1.00 97.31 322 ALA A N 1
ATOM 2573 C CA . ALA A 1 322 ? 0.118 -4.268 -13.299 1.00 97.31 322 ALA A CA 1
ATOM 2574 C C . ALA A 1 322 ? -0.616 -5.290 -14.195 1.00 97.31 322 ALA A C 1
ATOM 2576 O O . ALA A 1 322 ? -0.529 -5.227 -15.424 1.00 97.31 322 ALA A O 1
ATOM 2577 N N . SER A 1 323 ? -1.333 -6.244 -13.603 1.00 96.81 323 SER A N 1
ATOM 2578 C CA . SER A 1 323 ? -2.024 -7.336 -14.314 1.00 96.81 323 SER A CA 1
ATOM 2579 C C . SER A 1 323 ? -3.381 -6.957 -14.924 1.00 96.81 323 SER A C 1
ATOM 2581 O O . SER A 1 323 ? -3.902 -7.669 -15.795 1.00 96.81 323 SER A O 1
ATOM 258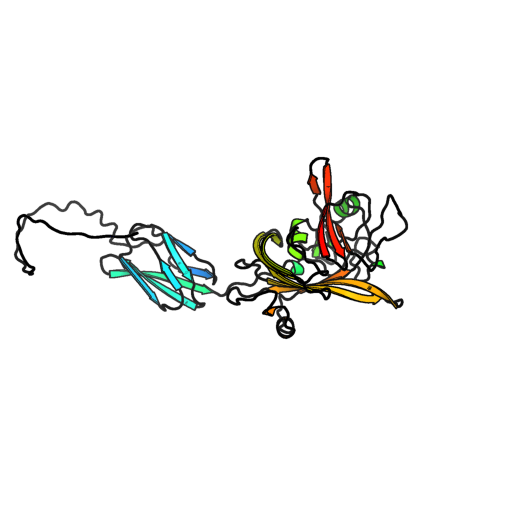3 N N . ASP A 1 324 ? -3.950 -5.838 -14.494 1.00 96.00 324 ASP A N 1
ATOM 2584 C CA . ASP A 1 324 ? -5.266 -5.323 -14.857 1.00 96.00 324 ASP A CA 1
ATOM 2585 C C . ASP A 1 324 ? -5.207 -4.162 -15.868 1.00 96.00 324 ASP A C 1
ATOM 2587 O O . ASP A 1 324 ? -4.148 -3.630 -16.216 1.00 96.00 324 ASP A O 1
ATOM 2591 N N . LEU A 1 325 ? -6.382 -3.808 -16.389 1.00 96.25 325 LEU A N 1
ATOM 2592 C CA . LEU A 1 325 ? -6.582 -2.737 -17.360 1.00 96.25 325 LEU A CA 1
ATOM 2593 C C . LEU A 1 325 ? -7.366 -1.595 -16.708 1.00 96.25 325 LEU A C 1
ATOM 2595 O O . LEU A 1 325 ? -8.310 -1.833 -15.959 1.00 96.25 325 LEU A O 1
ATOM 2599 N N . TYR A 1 326 ? -7.030 -0.364 -17.071 1.00 94.00 326 TYR A N 1
ATOM 2600 C CA . TYR A 1 326 ? -7.858 0.808 -16.829 1.00 94.00 326 TYR A CA 1
ATOM 2601 C C . TYR A 1 326 ? -8.754 1.066 -18.038 1.00 94.00 326 TYR A C 1
ATOM 2603 O O . TYR A 1 326 ? -8.267 1.157 -19.169 1.00 94.00 326 TYR A O 1
ATOM 2611 N N . GLU A 1 327 ? -10.056 1.193 -17.806 1.00 92.81 327 GLU A N 1
ATOM 2612 C CA . GLU A 1 327 ? -11.047 1.436 -18.854 1.00 92.81 327 GLU A CA 1
ATOM 2613 C C . GLU A 1 327 ? -11.359 2.929 -18.973 1.00 92.81 327 GLU A C 1
ATOM 2615 O O . GLU A 1 327 ? -11.714 3.584 -17.992 1.00 92.81 327 GLU A O 1
ATOM 2620 N N . ILE A 1 328 ? -11.253 3.476 -20.187 1.00 88.81 328 ILE A N 1
ATOM 2621 C CA . ILE A 1 328 ? -11.654 4.851 -20.502 1.00 88.81 328 ILE A CA 1
ATOM 2622 C C . ILE A 1 328 ? -12.435 4.918 -21.812 1.00 88.81 328 ILE A C 1
ATOM 2624 O O . ILE A 1 328 ? -12.395 4.015 -22.651 1.00 88.81 328 ILE A O 1
ATOM 2628 N N . ALA A 1 329 ? -13.116 6.043 -22.032 1.00 86.31 329 ALA A N 1
ATOM 2629 C CA . ALA A 1 329 ? -13.680 6.363 -23.337 1.00 86.31 329 ALA A CA 1
ATOM 2630 C C . ALA A 1 329 ? -12.571 6.318 -24.410 1.00 86.31 329 ALA A C 1
ATOM 2632 O O . ALA A 1 329 ? -11.633 7.116 -24.383 1.00 86.31 329 ALA A O 1
ATOM 2633 N N . GLY A 1 330 ? -12.675 5.365 -25.342 1.00 83.19 330 GLY A N 1
ATOM 2634 C CA . GLY A 1 330 ? -11.656 5.110 -26.368 1.00 83.19 330 GLY A CA 1
ATOM 2635 C C . GLY A 1 330 ? -10.698 3.944 -26.086 1.00 83.19 330 GLY A C 1
ATOM 2636 O O . GLY A 1 330 ? -9.714 3.810 -26.811 1.00 83.19 330 GLY A O 1
ATOM 2637 N N . GLY A 1 331 ? -10.954 3.103 -25.077 1.00 90.31 331 GLY A N 1
ATOM 2638 C CA . GLY A 1 331 ? -10.324 1.783 -24.937 1.00 90.31 331 GLY A CA 1
ATOM 2639 C C . GLY A 1 331 ? -9.855 1.438 -23.523 1.00 90.31 331 GLY A C 1
ATOM 2640 O O . GLY A 1 331 ? -9.905 2.262 -22.611 1.00 90.31 331 GLY A O 1
ATOM 2641 N N . SER A 1 332 ? -9.364 0.209 -23.375 1.00 93.88 332 SER A N 1
ATOM 2642 C CA . SER A 1 332 ? -8.793 -0.310 -22.129 1.00 93.88 332 SER A CA 1
ATOM 2643 C C . SER A 1 332 ? -7.271 -0.393 -22.250 1.00 93.88 332 SER A C 1
ATOM 2645 O O . SER A 1 332 ? -6.751 -0.896 -23.247 1.00 93.88 332 SER A O 1
ATOM 2647 N N . TYR A 1 333 ? -6.553 0.105 -21.245 1.00 95.94 333 TYR A N 1
ATOM 2648 C CA . TYR A 1 333 ? -5.099 0.287 -21.282 1.00 95.94 333 TYR A CA 1
ATOM 2649 C C . TYR A 1 333 ? -4.435 -0.349 -20.053 1.00 95.94 333 TYR A C 1
ATOM 2651 O O . TYR A 1 333 ? -4.963 -0.186 -18.955 1.00 95.94 333 TYR A O 1
ATOM 2659 N N . PRO A 1 334 ? -3.290 -1.042 -20.190 1.00 96.81 334 PRO A N 1
ATOM 2660 C CA . PRO A 1 334 ? -2.546 -1.592 -19.058 1.00 96.81 334 PRO A CA 1
ATOM 2661 C C . PRO A 1 334 ? -2.292 -0.607 -17.926 1.00 96.81 334 PRO A C 1
ATOM 2663 O O . PRO A 1 334 ? -1.818 0.506 -18.163 1.00 96.81 334 PRO A O 1
ATOM 2666 N N . ASN A 1 335 ? -2.540 -1.044 -16.696 1.00 96.31 335 ASN A N 1
ATOM 2667 C CA . ASN A 1 335 ? -2.102 -0.320 -15.513 1.00 96.31 335 ASN A CA 1
ATOM 2668 C C . ASN A 1 335 ? -0.594 -0.502 -15.269 1.00 96.31 335 ASN A C 1
ATOM 2670 O O . ASN A 1 335 ? 0.006 -1.523 -15.615 1.00 96.31 335 ASN A O 1
ATOM 2674 N N . ILE A 1 336 ? 0.024 0.519 -14.679 1.00 96.06 336 ILE A N 1
ATOM 2675 C CA . ILE A 1 336 ? 1.447 0.590 -14.354 1.00 96.06 336 ILE A CA 1
ATOM 2676 C C . ILE A 1 336 ? 1.683 1.221 -12.988 1.00 96.06 336 ILE A C 1
ATOM 2678 O O . ILE A 1 336 ? 0.916 2.064 -12.523 1.00 96.06 336 ILE A O 1
ATOM 2682 N N . PHE A 1 337 ? 2.831 0.891 -12.411 1.00 96.50 337 PHE A N 1
ATOM 2683 C CA . PHE A 1 337 ? 3.460 1.655 -11.346 1.00 96.50 337 PHE A CA 1
ATOM 2684 C C . PHE A 1 337 ? 4.692 2.373 -11.906 1.00 96.50 337 PHE A C 1
ATOM 2686 O O . PHE A 1 337 ? 5.622 1.747 -12.426 1.00 96.50 337 PHE A O 1
ATOM 2693 N N . TYR A 1 338 ? 4.687 3.703 -11.821 1.00 95.25 338 TYR A N 1
ATOM 2694 C CA . TYR A 1 338 ? 5.751 4.566 -12.326 1.00 95.25 338 TYR A CA 1
ATOM 2695 C C . TYR A 1 338 ? 6.385 5.383 -11.201 1.00 95.25 338 TYR A C 1
ATOM 2697 O O . TYR A 1 338 ? 5.686 5.869 -10.314 1.00 95.25 338 TYR A O 1
ATOM 2705 N N . PHE A 1 339 ? 7.699 5.611 -11.267 1.00 94.50 339 PHE A N 1
ATOM 2706 C CA . PHE A 1 339 ? 8.347 6.633 -10.443 1.00 94.50 339 PHE A CA 1
ATOM 2707 C C . PHE A 1 339 ? 9.522 7.316 -11.145 1.00 94.50 339 PHE A C 1
ATOM 2709 O O . PHE A 1 339 ? 10.168 6.759 -12.037 1.00 94.50 339 PHE A O 1
ATOM 2716 N N . ASN A 1 340 ? 9.840 8.523 -10.684 1.00 92.75 340 ASN A N 1
ATOM 2717 C CA . ASN A 1 340 ? 11.035 9.284 -11.043 1.00 92.75 340 ASN A CA 1
ATOM 2718 C C . ASN A 1 340 ? 11.460 10.206 -9.881 1.00 92.75 340 ASN A C 1
ATOM 2720 O O . ASN A 1 340 ? 10.903 10.143 -8.788 1.00 92.75 340 ASN A O 1
ATOM 2724 N N . SER A 1 341 ? 12.423 11.099 -10.123 1.00 89.69 341 SER A N 1
ATOM 2725 C CA . SER A 1 341 ? 12.915 12.069 -9.131 1.00 89.69 341 SER A CA 1
ATOM 2726 C C . SER A 1 341 ? 11.916 13.163 -8.718 1.00 89.69 341 SER A C 1
ATOM 2728 O O . SER A 1 341 ? 12.264 14.015 -7.908 1.00 89.69 341 SER A O 1
ATOM 2730 N N . MET A 1 342 ? 10.713 13.191 -9.297 1.00 88.31 342 MET A N 1
ATOM 2731 C CA . MET A 1 342 ? 9.661 14.180 -9.041 1.00 88.31 342 MET A CA 1
ATOM 2732 C C . MET A 1 342 ? 8.434 13.574 -8.355 1.00 88.31 342 MET A C 1
ATOM 2734 O O . MET A 1 342 ? 7.814 14.273 -7.560 1.00 88.31 342 MET A O 1
ATOM 2738 N N . TYR A 1 343 ? 8.064 12.325 -8.659 1.00 89.75 343 TYR A N 1
ATOM 2739 C CA . TYR A 1 343 ? 6.882 11.670 -8.089 1.00 89.75 343 TYR A CA 1
ATOM 2740 C C . TYR A 1 343 ? 6.870 10.143 -8.250 1.00 89.75 343 TYR A C 1
ATOM 2742 O O . TYR A 1 343 ? 7.562 9.585 -9.107 1.00 89.75 343 TYR A O 1
ATOM 2750 N N . ILE A 1 344 ? 6.008 9.492 -7.462 1.00 92.56 344 ILE A N 1
ATOM 2751 C CA . ILE A 1 344 ? 5.507 8.129 -7.691 1.00 92.56 344 ILE A CA 1
ATOM 2752 C C . ILE A 1 344 ? 4.054 8.234 -8.157 1.00 92.56 344 ILE A C 1
ATOM 2754 O O . ILE A 1 344 ? 3.275 8.976 -7.567 1.00 92.56 344 ILE A O 1
ATOM 2758 N N . LEU A 1 345 ? 3.682 7.507 -9.207 1.00 88.06 345 LEU A N 1
ATOM 2759 C CA . LEU A 1 345 ? 2.345 7.556 -9.789 1.00 88.06 345 LEU A CA 1
ATOM 2760 C C . LEU A 1 345 ? 1.944 6.180 -10.345 1.00 88.06 345 LEU A C 1
ATOM 2762 O O . LEU A 1 345 ? 2.418 5.792 -11.416 1.00 88.06 345 LEU A O 1
ATOM 2766 N N . PRO A 1 346 ? 1.036 5.452 -9.678 1.00 88.38 346 PRO A N 1
ATOM 2767 C CA . PRO A 1 346 ? 0.212 4.457 -10.346 1.00 88.38 346 PRO A CA 1
ATOM 2768 C C . PRO A 1 346 ? -0.638 5.147 -11.423 1.00 88.38 346 PRO A C 1
ATOM 2770 O O . PRO A 1 346 ? -1.282 6.164 -11.159 1.00 88.38 346 PRO A O 1
ATOM 2773 N N . SER A 1 347 ? -0.630 4.631 -12.652 1.00 90.25 347 SER A N 1
ATOM 2774 C CA . SER A 1 347 ? -1.460 5.150 -13.750 1.00 90.25 347 SER A CA 1
ATOM 2775 C C . SER A 1 347 ? -1.697 4.087 -14.822 1.00 90.25 347 SER A C 1
ATOM 2777 O O . SER A 1 347 ? -1.246 2.958 -14.676 1.00 90.25 347 SER A O 1
ATOM 2779 N N . TYR A 1 348 ? -2.346 4.455 -15.924 1.00 92.75 348 TYR A N 1
ATOM 2780 C CA . TYR A 1 348 ? -2.473 3.609 -17.110 1.00 92.75 348 TYR A CA 1
ATOM 2781 C C . TYR A 1 348 ? -1.437 3.979 -18.183 1.00 92.75 348 TYR A C 1
ATOM 2783 O O . TYR A 1 348 ? -0.942 5.109 -18.231 1.00 92.75 348 TYR A O 1
ATOM 2791 N N . TYR A 1 349 ? -1.120 3.043 -19.079 1.00 94.12 349 TYR A N 1
ATOM 2792 C CA . TYR A 1 349 ? -0.144 3.235 -20.149 1.00 94.12 349 TYR A CA 1
ATOM 2793 C C . TYR A 1 349 ? -0.679 2.828 -21.521 1.00 94.12 349 TYR A C 1
ATOM 2795 O O . TYR A 1 349 ? -1.222 1.743 -21.705 1.00 94.12 349 TYR A O 1
ATOM 2803 N N . LYS A 1 350 ? -0.509 3.708 -22.516 1.00 94.31 350 LYS A N 1
ATOM 2804 C CA . LYS A 1 350 ? -1.162 3.561 -23.829 1.00 94.31 350 LYS A CA 1
ATOM 2805 C C . LYS A 1 350 ? -0.460 2.626 -24.817 1.00 94.31 350 LYS A C 1
ATOM 2807 O O . LYS A 1 350 ? -1.066 2.276 -25.825 1.00 94.31 350 LYS A O 1
ATOM 2812 N N . LEU A 1 351 ? 0.790 2.239 -24.560 1.00 94.62 351 LEU A N 1
ATOM 2813 C CA . LEU A 1 351 ? 1.597 1.414 -25.466 1.00 94.62 351 LEU A CA 1
ATOM 2814 C C . LEU A 1 351 ? 1.880 0.048 -24.803 1.00 94.62 351 LEU A C 1
ATOM 2816 O O . LEU A 1 351 ? 2.912 -0.104 -24.155 1.00 94.62 351 LEU A O 1
ATOM 2820 N N . PRO A 1 352 ? 0.984 -0.954 -24.931 1.00 95.06 352 PRO A N 1
ATOM 2821 C CA . PRO A 1 352 ? 1.122 -2.260 -24.263 1.00 95.06 352 PRO A CA 1
ATOM 2822 C C . PRO A 1 352 ? 2.332 -3.082 -24.741 1.00 95.06 352 PRO A C 1
ATOM 2824 O O . PRO A 1 352 ? 2.757 -4.011 -24.0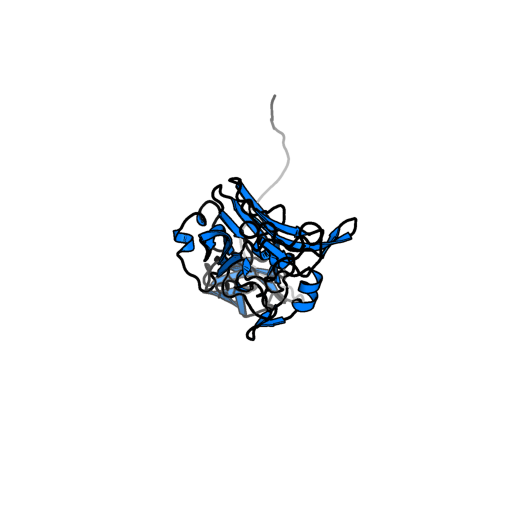55 1.00 95.06 352 PRO A O 1
ATOM 2827 N N . ASN A 1 353 ? 2.868 -2.749 -25.920 1.00 97.06 353 ASN A N 1
ATOM 2828 C CA . ASN A 1 353 ? 4.006 -3.433 -26.532 1.00 97.06 353 ASN A CA 1
ATOM 2829 C C . ASN A 1 353 ? 5.360 -2.957 -25.985 1.00 97.06 353 ASN A C 1
ATOM 2831 O O . ASN A 1 353 ? 6.338 -3.690 -26.119 1.00 97.06 353 ASN A O 1
ATOM 2835 N N . ASP A 1 354 ? 5.435 -1.757 -25.394 1.00 97.94 354 ASP A N 1
ATOM 2836 C CA . ASP A 1 354 ? 6.655 -1.274 -24.735 1.00 97.94 354 ASP A CA 1
ATOM 2837 C C . ASP A 1 354 ? 7.037 -2.212 -23.585 1.00 97.94 354 ASP A C 1
ATOM 2839 O O . ASP A 1 354 ? 6.176 -2.876 -23.013 1.00 97.94 354 ASP A O 1
ATOM 2843 N N . LYS A 1 355 ? 8.328 -2.311 -23.251 1.00 98.44 355 LYS A N 1
ATOM 2844 C CA . LYS A 1 355 ? 8.804 -3.308 -22.281 1.00 98.44 355 LYS A CA 1
ATOM 2845 C C . LYS A 1 355 ? 9.189 -2.690 -20.942 1.00 98.44 355 LYS A C 1
ATOM 2847 O O . LYS A 1 355 ? 10.098 -1.858 -20.885 1.00 98.44 355 LYS A O 1
ATOM 2852 N N . PHE A 1 356 ? 8.530 -3.143 -19.874 1.00 98.44 356 PHE A N 1
ATOM 2853 C CA . PHE A 1 356 ? 8.717 -2.713 -18.482 1.00 98.44 356 PHE A CA 1
ATOM 2854 C C . PHE A 1 356 ? 9.152 -3.873 -17.587 1.00 98.44 356 PHE A C 1
ATOM 2856 O O . PHE A 1 356 ? 9.034 -5.042 -17.954 1.00 98.44 356 PHE A O 1
ATOM 2863 N N . ALA A 1 357 ? 9.661 -3.545 -16.401 1.00 98.25 357 ALA A N 1
ATOM 2864 C CA . ALA A 1 357 ? 10.072 -4.549 -15.434 1.00 98.25 357 ALA A CA 1
ATOM 2865 C C . ALA A 1 357 ? 8.862 -5.211 -14.764 1.00 98.25 357 ALA A C 1
ATOM 2867 O O . ALA A 1 357 ? 7.773 -4.639 -14.667 1.00 98.25 357 ALA A O 1
ATOM 2868 N N . VAL A 1 358 ? 9.079 -6.419 -14.251 1.00 98.38 358 VAL A N 1
ATOM 2869 C CA . VAL A 1 358 ? 8.098 -7.137 -13.437 1.00 98.38 358 VAL A CA 1
ATOM 2870 C C . VAL A 1 358 ? 8.635 -7.274 -12.018 1.00 98.38 358 VAL A C 1
ATOM 2872 O O . VAL A 1 358 ? 9.733 -7.791 -11.791 1.00 98.38 358 VAL A O 1
ATOM 2875 N N . ARG A 1 359 ? 7.830 -6.798 -11.067 1.00 98.12 359 ARG A N 1
ATOM 2876 C CA . ARG A 1 359 ? 8.010 -6.949 -9.625 1.00 98.12 359 ARG A CA 1
ATOM 2877 C C . ARG A 1 359 ? 6.777 -7.675 -9.107 1.00 98.12 359 ARG A C 1
ATOM 2879 O O . ARG A 1 359 ? 5.675 -7.152 -9.230 1.00 98.12 359 ARG A O 1
ATOM 2886 N N . LEU A 1 360 ? 6.968 -8.885 -8.596 1.00 98.12 360 LEU A N 1
ATOM 2887 C CA . LEU A 1 360 ? 5.860 -9.743 -8.186 1.00 98.12 360 LEU A CA 1
ATOM 2888 C C . LEU A 1 360 ? 5.402 -9.451 -6.761 1.00 98.12 360 LEU A C 1
ATOM 2890 O O . LEU A 1 360 ? 6.173 -8.941 -5.946 1.00 98.12 360 LEU A O 1
ATOM 2894 N N . PHE A 1 361 ? 4.152 -9.797 -6.474 1.00 97.75 361 PHE A N 1
ATOM 2895 C CA . PHE A 1 361 ? 3.577 -9.807 -5.134 1.00 97.75 361 PHE A CA 1
ATOM 2896 C C . PHE A 1 361 ? 3.300 -11.264 -4.733 1.00 97.75 361 PHE A C 1
ATOM 2898 O O . PHE A 1 361 ? 3.219 -12.134 -5.599 1.00 97.75 361 PHE A O 1
ATOM 2905 N N . LYS A 1 362 ? 3.279 -11.570 -3.434 1.00 95.56 362 LYS A N 1
ATOM 2906 C CA . LYS A 1 362 ? 3.037 -12.926 -2.919 1.00 95.56 362 LYS A CA 1
ATOM 2907 C C . LYS A 1 362 ? 1.543 -13.162 -2.709 1.00 95.56 362 LYS A C 1
ATOM 2909 O O . LYS A 1 362 ? 0.847 -12.251 -2.261 1.00 95.56 362 LYS A O 1
ATOM 2914 N N . ASN A 1 363 ? 1.107 -14.385 -3.012 1.00 81.12 363 ASN A N 1
ATOM 2915 C CA . ASN A 1 363 ? -0.229 -14.895 -2.682 1.00 81.12 363 ASN A CA 1
ATOM 2916 C C . ASN A 1 363 ? -0.348 -15.276 -1.196 1.00 81.12 363 ASN A C 1
ATOM 2918 O O . ASN A 1 363 ? 0.706 -15.608 -0.598 1.00 81.12 363 ASN A O 1
#

Radius of gyration: 31.86 Å; Cα contacts (8 Å, |Δi|>4): 857; chains: 1; bounding box: 91×72×87 Å

Organism: Porphyromonas endodontalis (strain ATCC 35406 / DSM 24491 / JCM 8526 / CCUG 16442 / BCRC 14492 / NCTC 13058 / HG 370) (NCBI:txid553175)

InterPro domains:
  IPR059281 Domain of unknown function DUF8237 [PF26707] (122-361)

pLDDT: mean 85.32, std 19.32, range [27.06, 98.5]

Solvent-accessible surface area (backbone atoms only — not comparable to full-atom values): 20272 Å² total; per-residue (Å²): 134,87,83,91,86,89,86,89,79,90,87,81,90,82,86,90,84,83,91,84,90,80,93,78,91,78,91,75,88,71,76,82,69,82,74,85,61,57,47,76,50,70,36,60,74,59,58,65,49,79,40,43,57,89,44,73,47,76,48,40,49,75,41,41,41,69,67,48,71,50,54,49,57,61,74,34,43,48,77,49,66,54,86,86,51,50,51,36,43,36,40,56,67,37,73,45,76,35,37,37,37,38,18,25,84,86,66,53,72,39,69,31,42,37,38,30,35,77,64,78,78,38,69,48,52,66,76,36,47,52,82,39,34,33,14,75,86,69,72,50,66,25,86,80,66,49,36,88,52,41,29,62,36,25,52,64,63,43,39,80,62,27,58,64,40,73,51,98,85,44,53,29,23,41,34,39,54,44,42,49,26,44,70,51,35,50,81,88,58,52,42,35,17,78,46,70,47,76,50,72,70,43,74,46,78,26,30,49,91,89,40,80,45,69,26,37,20,28,39,21,24,28,71,78,32,33,28,22,27,36,34,27,48,98,40,74,55,18,25,42,38,39,40,34,58,42,76,47,75,49,100,83,76,46,73,33,28,30,43,37,40,38,39,31,54,50,63,83,89,62,89,76,48,22,70,78,45,63,70,39,69,73,62,70,69,61,84,51,96,57,48,39,73,49,64,45,41,8,40,11,30,29,40,57,89,83,40,68,92,44,62,49,54,50,33,56,20,28,35,29,57,26,63,42,67,44,79,50,98,92,51,72,25,42,20,30,43,35,35,44,78,48,34,42,45,54,47,69,42,91,61,54,70,31,20,25,28,48,57,38,25,50,114

Foldseek 3Di:
DDDDDDDDDDDDDDDDDDDDDDDDDDDDDDDDPPPPPQQPDWDKPAQEDEAEALDKDKTFGPTHFFPDKDKVVPQQWDWDDDRPDRIIIIHGRDADKMWMWTQGPVRDTRIRIYGYHYADQDFALQVFWDQAFQFPVNQAGPPVLALVRFFWAFLVRQQVSFCWHAYPNFIWHFAALLSLCSQANAPPSWQFQQDFDKDFQDWGWGDRPNDTATATKIWTHDNQQKIWMQPRQSDSNGKIKIWGWDWDADPVGDTATKIKMKMATDRNVDDDHRPPQVVDPVNVVDDDPSIDIHIATQNAKQDVVPHNPDRHRHRFKAKEWHNAWDDDDPGTFTWIWIDGSTTTHTDGDDCSRMIHITIITGD

Nearest PDB structures (foldseek):
  7r5j-assembly1_10  TM=3.734E-01  e=3.176E-03  Homo sapiens
  4aq1-assembly4_C-3  TM=1.990E-01  e=1.660E-03  Geobacillus stearothermophilus
  7spb-assembly1_D1  TM=2.954E-01  e=1.326E-01  Salmonella enterica subsp. enterica serovar Typhi